Protein AF-A0A9E3K8Y7-F1 (afdb_monomer_lite)

Structure (mmCIF, N/CA/C/O backbone):
data_AF-A0A9E3K8Y7-F1
#
_entry.id   AF-A0A9E3K8Y7-F1
#
loop_
_atom_site.group_PDB
_atom_site.id
_atom_site.type_symbol
_atom_site.label_atom_id
_atom_site.label_alt_id
_atom_site.label_comp_id
_atom_site.label_asym_id
_atom_site.label_entity_id
_atom_site.label_seq_id
_atom_site.pdbx_PDB_ins_code
_atom_site.Cartn_x
_atom_site.Cartn_y
_atom_site.Cartn_z
_atom_site.occupancy
_atom_site.B_iso_or_equiv
_atom_site.auth_seq_id
_atom_site.auth_comp_id
_atom_site.auth_asym_id
_atom_site.auth_atom_id
_atom_site.pdbx_PDB_model_num
ATOM 1 N N . HIS A 1 1 ? 4.718 11.359 -2.181 1.00 85.00 1 HIS A N 1
ATOM 2 C CA . HIS A 1 1 ? 3.494 11.973 -1.623 1.00 85.00 1 HIS A CA 1
ATOM 3 C C . HIS A 1 1 ? 3.801 12.654 -0.288 1.00 85.00 1 HIS A C 1
ATOM 5 O O . HIS A 1 1 ? 3.723 12.023 0.760 1.00 85.00 1 HIS A O 1
ATOM 11 N N . THR A 1 2 ? 4.241 13.916 -0.299 1.00 86.50 2 THR A N 1
ATOM 12 C CA . THR A 1 2 ? 4.590 14.650 0.937 1.00 86.50 2 THR A CA 1
ATOM 13 C C . THR A 1 2 ? 3.375 14.948 1.814 1.00 86.50 2 THR A C 1
ATOM 15 O O . THR A 1 2 ? 3.530 15.040 3.027 1.00 86.50 2 THR A O 1
ATOM 18 N N . GLN A 1 3 ? 2.180 15.036 1.224 1.00 88.75 3 GLN A N 1
ATOM 19 C CA . GLN A 1 3 ? 0.921 15.271 1.932 1.00 88.75 3 GLN A CA 1
ATOM 20 C C . GLN A 1 3 ? 0.634 14.199 2.994 1.00 88.75 3 GLN A C 1
ATOM 22 O O . GLN A 1 3 ? 0.218 14.518 4.103 1.00 88.75 3 GLN A O 1
ATOM 27 N N . LEU A 1 4 ? 0.979 12.938 2.713 1.00 89.75 4 LEU A N 1
ATOM 28 C CA . LEU A 1 4 ? 0.703 11.818 3.615 1.00 89.75 4 LEU A CA 1
ATOM 29 C C . LEU A 1 4 ? 1.545 11.860 4.903 1.00 89.75 4 LEU A C 1
ATOM 31 O O . LEU A 1 4 ? 1.154 11.275 5.912 1.00 89.75 4 LEU A O 1
ATOM 35 N N . LEU A 1 5 ? 2.682 12.571 4.902 1.00 91.12 5 LEU A N 1
ATOM 36 C CA . LEU A 1 5 ? 3.611 12.654 6.042 1.00 91.12 5 LEU A CA 1
ATOM 37 C C . LEU A 1 5 ? 3.032 13.400 7.255 1.00 91.12 5 LEU A C 1
ATOM 39 O O . LEU A 1 5 ? 3.587 13.309 8.355 1.00 91.12 5 LEU A O 1
ATOM 43 N N . ALA A 1 6 ? 1.933 14.135 7.061 1.00 91.38 6 ALA A N 1
ATOM 44 C CA . ALA A 1 6 ? 1.176 14.740 8.151 1.00 91.38 6 ALA A CA 1
ATOM 45 C C . ALA A 1 6 ? 0.516 13.676 9.045 1.00 91.38 6 ALA A C 1
ATOM 47 O O . ALA A 1 6 ? 0.437 13.868 10.254 1.00 91.38 6 ALA A O 1
ATOM 48 N N . TYR A 1 7 ? 0.127 12.536 8.466 1.00 91.94 7 TYR A N 1
ATOM 49 C CA . TYR A 1 7 ? -0.748 11.553 9.111 1.00 91.94 7 TYR A CA 1
ATOM 50 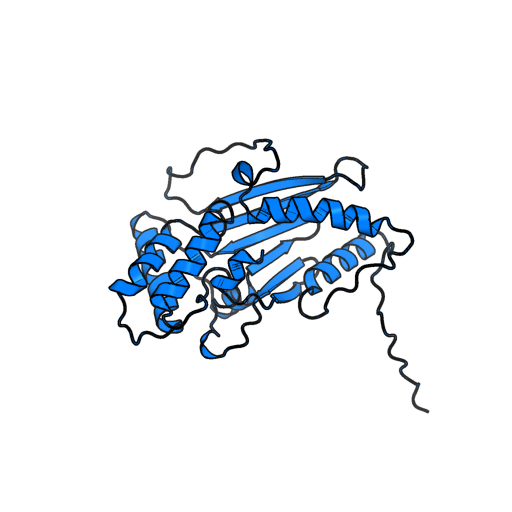C C . TYR A 1 7 ? -0.054 10.248 9.499 1.00 91.94 7 TYR A C 1
ATOM 52 O O . TYR A 1 7 ? -0.608 9.445 10.246 1.00 91.94 7 TYR A O 1
ATOM 60 N N . GLY A 1 8 ? 1.159 9.995 9.011 1.00 87.25 8 GLY A N 1
ATOM 61 C CA . GLY A 1 8 ? 1.860 8.749 9.299 1.00 87.25 8 GLY A CA 1
ATOM 62 C C . GLY A 1 8 ? 3.355 8.822 9.041 1.00 87.25 8 GLY A C 1
ATOM 63 O O . GLY A 1 8 ? 3.841 9.679 8.302 1.00 87.25 8 GLY A O 1
ATOM 64 N N . ASP A 1 9 ? 4.079 7.869 9.621 1.00 86.88 9 ASP A N 1
ATOM 65 C CA . ASP A 1 9 ? 5.481 7.628 9.301 1.00 86.88 9 ASP A CA 1
ATOM 66 C C . ASP A 1 9 ? 5.581 6.502 8.265 1.00 86.88 9 ASP A C 1
ATOM 68 O O . ASP A 1 9 ? 4.975 5.438 8.400 1.00 86.88 9 ASP A O 1
ATOM 72 N N . TYR A 1 10 ? 6.333 6.739 7.192 1.00 85.31 10 TYR A N 1
ATOM 73 C CA . TYR A 1 10 ? 6.388 5.857 6.018 1.00 85.31 10 TYR A CA 1
ATOM 74 C C . TYR A 1 10 ? 7.790 5.295 5.803 1.00 85.31 10 TYR A C 1
ATOM 76 O O . TYR A 1 10 ? 8.262 5.182 4.672 1.00 85.31 10 TYR A O 1
ATOM 84 N N . TYR A 1 11 ? 8.489 4.958 6.889 1.00 90.25 11 TYR A N 1
ATOM 85 C CA . TYR A 1 11 ? 9.777 4.293 6.755 1.00 90.25 11 TYR A CA 1
ATOM 86 C C . TYR A 1 11 ? 9.557 2.895 6.164 1.00 90.25 11 TYR A C 1
ATOM 88 O O . TYR A 1 11 ? 9.042 1.996 6.823 1.00 90.25 11 TYR A O 1
ATOM 96 N N . ALA A 1 12 ? 9.856 2.751 4.874 1.00 91.81 12 ALA A N 1
ATOM 97 C CA . ALA A 1 12 ? 9.541 1.554 4.112 1.00 91.81 12 ALA A CA 1
ATOM 98 C C . ALA A 1 12 ? 10.538 0.424 4.382 1.00 91.81 12 ALA A C 1
ATOM 100 O O . ALA A 1 12 ? 11.722 0.665 4.624 1.00 91.81 12 ALA A O 1
ATOM 101 N N . LEU A 1 13 ? 10.044 -0.801 4.249 1.00 94.00 13 LEU A N 1
ATOM 102 C CA . LEU A 1 13 ? 10.789 -2.051 4.176 1.00 94.00 13 LEU A CA 1
ATOM 103 C C . LEU A 1 13 ? 10.274 -2.823 2.963 1.00 94.00 13 LEU A C 1
ATOM 105 O O . LEU A 1 13 ? 9.081 -2.786 2.668 1.00 94.00 13 LEU A O 1
ATOM 109 N N . SER A 1 14 ? 11.131 -3.578 2.285 1.00 96.12 14 SER A N 1
ATOM 110 C CA . SER A 1 14 ? 10.646 -4.623 1.384 1.00 96.12 14 SER A CA 1
ATOM 111 C C . SER A 1 14 ? 11.417 -5.924 1.539 1.00 96.12 14 SER A C 1
ATOM 113 O O . SER A 1 14 ? 12.562 -5.941 1.985 1.00 96.12 14 SER A O 1
ATOM 115 N N . ARG A 1 15 ? 10.755 -7.035 1.204 1.00 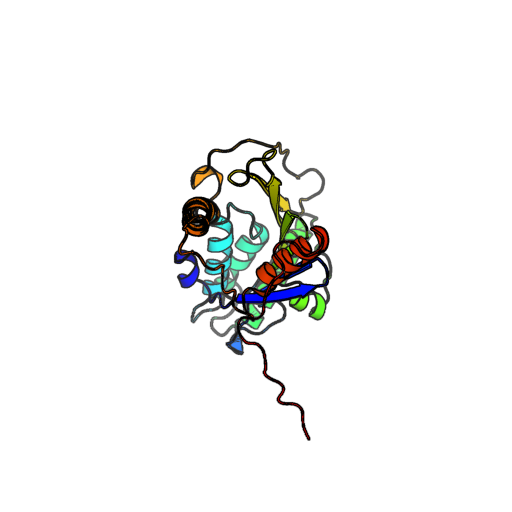96.06 15 ARG A N 1
ATOM 116 C CA . ARG A 1 15 ? 11.303 -8.394 1.280 1.00 96.06 15 ARG A CA 1
ATOM 117 C C . ARG A 1 15 ? 11.013 -9.180 0.009 1.00 96.06 15 ARG A C 1
ATOM 119 O O . ARG A 1 15 ? 10.024 -8.932 -0.682 1.00 96.06 15 ARG A O 1
ATOM 126 N N . GLN A 1 16 ? 11.888 -10.135 -0.285 1.00 95.50 16 GLN A N 1
ATOM 127 C CA . GLN A 1 16 ? 11.826 -10.988 -1.472 1.00 95.50 16 GLN A CA 1
ATOM 128 C C . GLN A 1 16 ? 11.256 -12.367 -1.124 1.00 95.50 16 GLN A C 1
ATOM 130 O O . GLN A 1 16 ? 11.639 -12.960 -0.120 1.00 95.50 16 GLN A O 1
ATOM 135 N N . TYR A 1 17 ? 10.395 -12.884 -1.995 1.00 95.19 17 TYR A N 1
ATOM 136 C CA . TYR A 1 17 ? 9.699 -14.164 -1.878 1.00 95.19 17 TYR A CA 1
ATOM 137 C C . TYR A 1 17 ? 9.756 -14.903 -3.218 1.00 95.19 17 TYR A C 1
ATOM 139 O O . TYR A 1 17 ? 8.798 -14.901 -3.993 1.00 95.19 17 TYR A O 1
ATOM 147 N N . GLY A 1 18 ? 10.909 -15.503 -3.525 1.00 95.50 18 GLY A N 1
ATOM 148 C CA . GLY A 1 18 ? 11.154 -16.113 -4.835 1.00 95.50 18 GLY A CA 1
ATOM 149 C C . GLY A 1 18 ? 10.935 -15.098 -5.963 1.00 95.50 18 GLY A C 1
ATOM 150 O O . GLY A 1 18 ? 11.584 -14.052 -6.002 1.00 95.50 18 GLY A O 1
ATOM 151 N N . LEU A 1 19 ? 9.976 -15.382 -6.848 1.00 96.56 19 LEU A N 1
ATOM 152 C CA . LEU A 1 19 ? 9.599 -14.470 -7.933 1.00 96.56 19 LEU A CA 1
ATOM 153 C C . LEU A 1 19 ? 8.885 -13.206 -7.434 1.00 96.56 19 LEU A C 1
ATOM 155 O O . LEU A 1 19 ? 8.908 -12.169 -8.091 1.00 96.56 19 LEU A O 1
ATOM 159 N N . HIS A 1 20 ? 8.258 -13.268 -6.267 1.00 97.25 20 HIS A N 1
ATOM 160 C CA . HIS A 1 20 ? 7.416 -12.207 -5.734 1.00 97.25 20 HIS A CA 1
ATOM 161 C C . HIS A 1 20 ? 8.143 -11.409 -4.658 1.00 97.25 20 HIS A C 1
ATOM 163 O O . HIS A 1 20 ? 9.252 -11.729 -4.235 1.00 97.25 20 HIS A O 1
ATOM 169 N N . SER A 1 21 ? 7.539 -10.312 -4.231 1.00 97.19 21 SER A N 1
ATOM 170 C CA . SER A 1 21 ? 8.092 -9.475 -3.168 1.00 97.19 21 SER A CA 1
ATOM 171 C C . SER A 1 21 ? 6.989 -8.676 -2.505 1.00 97.19 21 SER A C 1
ATOM 173 O O . SER A 1 21 ? 5.939 -8.457 -3.102 1.00 97.19 21 SER A O 1
ATOM 175 N N . VAL A 1 22 ? 7.240 -8.216 -1.289 1.00 96.81 22 VAL A N 1
ATOM 176 C CA . VAL A 1 22 ? 6.277 -7.452 -0.500 1.00 96.81 22 VAL A CA 1
ATOM 177 C C . VAL A 1 22 ? 6.934 -6.181 0.012 1.00 96.81 22 VAL A C 1
ATOM 179 O O . VAL A 1 22 ? 8.091 -6.198 0.437 1.00 96.81 22 VAL A O 1
ATOM 182 N N . SER A 1 23 ? 6.201 -5.076 -0.054 1.00 95.69 23 SER A N 1
ATOM 183 C CA . SER A 1 23 ? 6.510 -3.847 0.671 1.00 95.69 23 SER A CA 1
ATOM 184 C C . SER A 1 23 ? 5.741 -3.832 1.984 1.00 95.69 23 SER A C 1
ATOM 186 O O . SER A 1 23 ? 4.606 -4.295 2.049 1.00 95.69 23 SER A O 1
ATOM 188 N N . SER A 1 24 ? 6.354 -3.282 3.018 1.00 94.38 24 SER A N 1
ATOM 189 C CA . SER A 1 24 ? 5.816 -3.160 4.368 1.00 94.38 24 SER A CA 1
ATOM 190 C C . SER A 1 24 ? 6.334 -1.865 5.002 1.00 94.38 24 SER A C 1
ATOM 192 O O . SER A 1 24 ? 7.160 -1.154 4.417 1.00 94.38 24 SER A O 1
ATOM 194 N N . TYR A 1 25 ? 5.864 -1.559 6.204 1.00 92.25 25 TYR A N 1
ATOM 195 C CA . TYR A 1 25 ? 6.402 -0.484 7.025 1.00 92.25 25 TYR A CA 1
ATOM 196 C C . TYR A 1 25 ? 7.346 -1.040 8.087 1.00 92.25 25 TYR A C 1
ATOM 198 O O . TYR A 1 25 ? 7.026 -1.980 8.811 1.00 92.25 25 TYR A O 1
ATOM 206 N N . ASP A 1 26 ? 8.514 -0.421 8.200 1.00 90.06 26 ASP A N 1
ATOM 207 C CA . ASP A 1 26 ? 9.443 -0.636 9.301 1.00 90.06 26 ASP A CA 1
ATOM 208 C C . ASP A 1 26 ? 9.126 0.383 10.400 1.00 90.06 26 ASP A C 1
ATOM 210 O O . ASP A 1 26 ? 9.664 1.493 10.462 1.00 90.06 26 ASP A O 1
ATOM 214 N N . THR A 1 27 ? 8.139 0.017 11.220 1.00 87.62 27 THR A N 1
ATOM 215 C CA . THR A 1 27 ? 7.675 0.813 12.355 1.00 87.62 27 THR A CA 1
ATOM 216 C C . THR A 1 27 ? 8.720 0.795 13.461 1.00 87.62 27 THR A C 1
ATOM 218 O O . THR A 1 27 ? 8.899 -0.203 14.155 1.00 87.62 27 THR A O 1
ATOM 221 N N . ARG A 1 28 ? 9.406 1.924 13.637 1.00 85.44 28 ARG A N 1
ATOM 222 C CA . ARG A 1 28 ? 10.536 2.050 14.571 1.00 85.44 28 ARG A CA 1
ATOM 223 C C . ARG A 1 28 ? 10.135 2.374 16.003 1.00 85.44 28 ARG A C 1
ATOM 225 O O . ARG A 1 28 ? 10.884 2.066 16.923 1.00 85.44 28 ARG A O 1
ATOM 232 N N . ASP A 1 29 ? 8.986 3.013 16.187 1.00 85.12 29 ASP A N 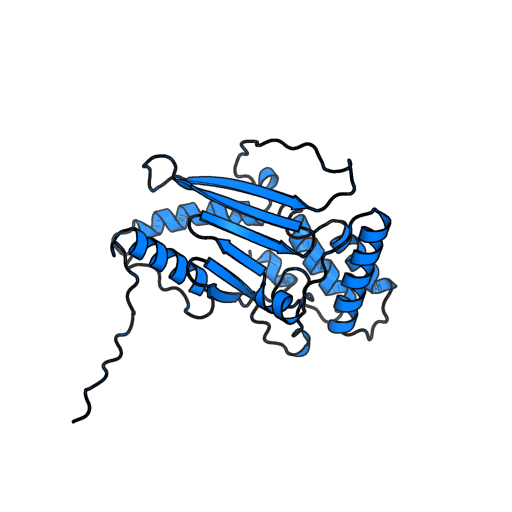1
ATOM 233 C CA . ASP A 1 29 ? 8.487 3.350 17.513 1.00 85.12 29 ASP A CA 1
ATOM 234 C C . ASP A 1 29 ? 7.733 2.158 18.111 1.00 85.12 29 ASP A C 1
ATOM 236 O O . ASP A 1 29 ? 6.721 1.713 17.564 1.00 85.12 29 ASP A O 1
ATOM 240 N N . ALA A 1 30 ? 8.219 1.661 19.249 1.00 84.94 30 ALA A N 1
ATOM 241 C CA . ALA A 1 30 ? 7.645 0.521 19.954 1.00 84.94 30 ALA A CA 1
ATOM 242 C C . ALA A 1 30 ? 6.163 0.728 20.306 1.00 84.94 30 ALA A C 1
ATOM 244 O O . ALA A 1 30 ? 5.399 -0.236 20.286 1.00 84.94 30 ALA A O 1
ATOM 245 N N . LYS A 1 31 ? 5.719 1.974 20.550 1.00 83.75 31 LYS A N 1
ATOM 246 C CA . LYS A 1 31 ? 4.304 2.254 20.858 1.00 83.75 31 LYS A CA 1
ATOM 247 C C . LYS A 1 31 ? 3.368 1.949 19.692 1.00 83.75 31 LYS A C 1
ATOM 249 O O . LYS A 1 31 ? 2.177 1.767 19.909 1.00 83.75 31 LYS A O 1
ATOM 254 N N . PHE A 1 32 ? 3.892 1.894 18.471 1.00 83.94 32 PHE A N 1
ATOM 255 C CA . PHE A 1 32 ? 3.126 1.614 17.263 1.00 83.94 32 PHE A CA 1
ATOM 256 C C . PHE A 1 32 ? 3.439 0.241 16.670 1.00 83.94 32 PHE A C 1
ATOM 258 O O . PHE A 1 32 ? 2.947 -0.053 15.587 1.00 83.94 32 PHE A O 1
ATOM 265 N N . GLN A 1 33 ? 4.232 -0.607 17.332 1.00 85.56 33 GLN A N 1
ATOM 266 C CA . GLN A 1 33 ? 4.529 -1.960 16.855 1.00 85.56 33 GLN A CA 1
ATOM 267 C C . GLN A 1 33 ? 3.423 -2.946 17.266 1.00 85.56 33 GLN A C 1
ATOM 269 O O . GLN A 1 33 ? 3.218 -3.215 18.447 1.00 85.56 33 GLN A O 1
ATOM 274 N N . MET A 1 34 ? 2.715 -3.488 16.275 1.00 87.50 34 MET A N 1
ATOM 275 C CA . MET A 1 34 ? 1.709 -4.550 16.383 1.00 87.50 34 MET A CA 1
ATOM 276 C C . MET A 1 34 ? 1.586 -5.291 15.035 1.00 87.50 34 MET A C 1
ATOM 278 O O . MET A 1 34 ? 2.252 -4.926 14.064 1.00 87.50 34 MET A O 1
ATOM 282 N N . SER A 1 35 ? 0.777 -6.353 14.952 1.00 83.06 35 SER A N 1
ATOM 283 C CA . SER A 1 35 ? 0.633 -7.162 13.723 1.00 83.06 35 SER A CA 1
ATOM 284 C C . SER A 1 35 ? 0.150 -6.355 12.514 1.00 83.06 35 SER A C 1
ATOM 286 O O . SER A 1 35 ? 0.536 -6.634 11.383 1.00 83.06 35 SER A O 1
ATOM 288 N N . GLU A 1 36 ? -0.662 -5.336 12.764 1.00 88.56 36 GLU A N 1
ATOM 289 C CA . GLU A 1 36 ? -1.274 -4.458 11.775 1.00 88.56 36 GLU A CA 1
ATOM 290 C C . GLU A 1 36 ? -0.312 -3.383 11.249 1.00 88.56 36 GLU A C 1
ATOM 292 O O . GLU A 1 36 ? -0.531 -2.835 10.170 1.00 88.56 36 GLU A O 1
ATOM 297 N N . SER A 1 37 ? 0.774 -3.080 11.972 1.00 86.81 37 SER A N 1
ATOM 298 C CA . SER A 1 37 ? 1.676 -1.959 11.654 1.00 86.81 37 SER A CA 1
ATOM 299 C C . SER A 1 37 ? 2.351 -2.079 10.292 1.00 86.81 37 SER A C 1
ATOM 301 O O . SER A 1 37 ? 2.786 -1.076 9.729 1.00 86.81 37 SER A O 1
ATOM 303 N N . ALA A 1 38 ? 2.431 -3.306 9.779 1.00 85.50 38 ALA A N 1
ATOM 304 C CA . ALA A 1 38 ? 3.018 -3.658 8.497 1.00 85.50 38 ALA A CA 1
ATOM 305 C C . ALA A 1 38 ? 2.114 -3.335 7.289 1.00 85.50 38 ALA A C 1
ATOM 307 O O . ALA A 1 38 ? 2.617 -3.297 6.165 1.00 85.50 38 ALA A O 1
ATOM 308 N N . GLY A 1 39 ? 0.810 -3.127 7.510 1.00 88.31 39 GLY A N 1
ATOM 309 C CA . GLY A 1 39 ? -0.213 -3.038 6.466 1.00 88.31 39 GLY A CA 1
ATOM 310 C C . GLY A 1 39 ? -1.017 -1.735 6.480 1.00 88.31 39 GLY A C 1
ATOM 311 O O . GLY A 1 39 ? -0.520 -0.670 6.851 1.00 88.31 39 GLY A O 1
ATOM 312 N N . THR A 1 40 ? -2.267 -1.826 6.025 1.00 86.38 40 THR A N 1
ATOM 313 C CA . THR A 1 40 ? -3.175 -0.688 5.793 1.00 86.38 40 THR A CA 1
ATOM 314 C C . THR A 1 40 ? -3.918 -0.229 7.052 1.00 86.38 40 THR A C 1
ATOM 316 O O . THR A 1 40 ? -4.180 0.962 7.206 1.00 86.38 40 THR A O 1
ATOM 319 N N . THR A 1 41 ? -4.200 -1.128 7.998 1.00 89.38 41 THR A N 1
ATOM 320 C CA . THR A 1 41 ? -4.970 -0.843 9.225 1.00 89.38 41 THR A CA 1
ATOM 321 C C . THR A 1 41 ? -4.085 -0.486 10.423 1.00 89.38 41 THR A C 1
ATOM 323 O O . THR A 1 41 ? -4.185 -1.085 11.494 1.00 89.38 41 THR A O 1
ATOM 326 N N . ARG A 1 42 ? -3.177 0.476 10.249 1.00 89.81 42 ARG A N 1
ATOM 327 C CA . ARG A 1 42 ? -2.194 0.880 11.270 1.00 89.81 42 ARG A CA 1
ATOM 328 C C . ARG A 1 42 ? -2.564 2.190 11.968 1.00 89.81 42 ARG A C 1
ATOM 330 O O . ARG A 1 42 ? -3.358 2.974 11.457 1.00 89.81 42 ARG A O 1
ATOM 337 N N . ALA A 1 43 ? -1.929 2.449 13.110 1.00 90.62 43 ALA A N 1
ATOM 338 C CA . ALA A 1 43 ? -2.113 3.694 13.852 1.00 90.62 43 ALA A CA 1
ATOM 339 C C . ALA A 1 43 ? -1.508 4.900 13.113 1.00 90.62 43 ALA A C 1
ATOM 341 O O . ALA A 1 43 ? -0.433 4.802 12.510 1.00 90.62 43 ALA A O 1
ATOM 342 N N . GLY A 1 44 ? -2.197 6.039 13.194 1.00 90.12 44 GLY A N 1
ATOM 343 C CA . GLY A 1 44 ? -1.731 7.309 12.644 1.00 90.12 44 GLY A CA 1
ATOM 344 C C . GLY A 1 44 ? -0.759 8.054 13.554 1.00 90.12 44 GLY A C 1
ATOM 345 O O . GLY A 1 44 ? -0.667 7.813 14.760 1.00 90.12 44 GLY A O 1
ATOM 346 N N . LYS A 1 45 ? -0.050 9.015 12.968 1.00 89.50 45 LYS A N 1
ATOM 347 C CA . LYS A 1 45 ? 0.867 9.919 13.662 1.00 89.5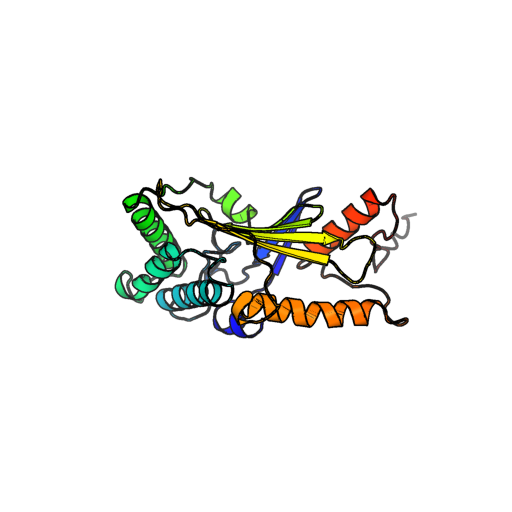0 45 LYS A CA 1
ATOM 348 C C . LYS A 1 45 ? 0.088 10.987 14.427 1.00 89.50 45 LYS A C 1
ATOM 350 O O . LYS A 1 45 ? -0.709 11.708 13.844 1.00 89.50 45 LYS A O 1
ATOM 355 N N . GLY A 1 46 ? 0.356 11.113 15.721 1.00 89.06 46 GLY A N 1
ATOM 356 C CA . GLY A 1 46 ? -0.268 12.109 16.590 1.00 89.06 46 GLY A CA 1
ATOM 357 C C . GLY A 1 46 ? -0.208 11.696 18.057 1.00 89.06 46 GLY A C 1
ATOM 358 O O . GLY A 1 46 ? 0.209 10.576 18.372 1.00 89.06 46 GLY A O 1
ATOM 359 N N . ASP A 1 47 ? -0.611 12.612 18.936 1.00 89.81 47 ASP A N 1
ATOM 360 C CA . ASP A 1 47 ? -0.653 12.373 20.384 1.00 89.81 47 ASP A CA 1
ATOM 361 C C . ASP A 1 47 ? -1.924 11.624 20.810 1.00 89.81 47 ASP A C 1
ATOM 363 O O . ASP A 1 47 ? -1.864 10.798 21.717 1.00 89.81 47 ASP A O 1
ATOM 367 N N . ASP A 1 48 ? -3.053 11.866 20.131 1.00 95.44 48 ASP A N 1
ATOM 368 C CA . ASP A 1 48 ? -4.316 11.155 20.356 1.00 95.44 48 ASP A CA 1
ATOM 369 C C . ASP A 1 48 ? -4.522 10.069 19.281 1.00 95.44 48 ASP A C 1
ATOM 371 O O . ASP A 1 48 ? -4.906 10.395 18.149 1.00 95.44 48 ASP A O 1
ATOM 375 N N . PRO A 1 49 ? -4.294 8.779 19.601 1.00 95.38 49 PRO A N 1
ATOM 376 C CA . PRO A 1 49 ? -4.418 7.690 18.635 1.00 95.38 49 PRO A CA 1
ATOM 377 C C . PRO A 1 49 ? -5.845 7.485 18.116 1.00 95.38 49 PRO A C 1
ATOM 379 O O . PRO A 1 49 ? -6.014 6.898 17.046 1.00 95.38 49 PRO A O 1
ATOM 382 N N . ARG A 1 50 ? -6.871 7.972 18.826 1.00 97.88 50 ARG A N 1
ATOM 383 C CA . ARG A 1 50 ? -8.272 7.876 18.390 1.00 97.88 50 ARG A CA 1
ATOM 384 C C . ARG A 1 50 ? -8.528 8.783 17.192 1.00 97.88 50 ARG A C 1
ATOM 386 O O . ARG A 1 50 ? -9.234 8.404 16.265 1.00 97.88 50 ARG A O 1
ATOM 393 N N . VAL A 1 51 ? -7.923 9.972 17.210 1.00 97.56 51 VAL A N 1
ATOM 394 C CA . VAL A 1 51 ? -8.030 10.966 16.137 1.00 97.56 51 VAL A CA 1
ATOM 395 C C . VAL A 1 51 ? -7.061 10.636 15.008 1.00 97.56 51 VAL A C 1
ATOM 397 O O . VAL A 1 51 ? -7.481 10.539 13.857 1.00 97.56 51 VAL A O 1
ATOM 400 N N . SER A 1 52 ? -5.786 10.393 15.325 1.00 96.31 52 SER A N 1
ATOM 401 C CA . SER A 1 52 ? -4.763 10.198 14.293 1.00 96.31 52 SER A CA 1
ATOM 402 C C . SER A 1 52 ? -5.020 8.960 13.430 1.00 96.31 52 SER A C 1
ATOM 404 O O . SER A 1 52 ? -4.752 8.983 12.230 1.00 96.31 52 SER A O 1
ATOM 406 N N . THR A 1 53 ? -5.571 7.884 14.004 1.00 96.50 53 THR A N 1
ATOM 407 C CA . THR A 1 53 ? -5.938 6.671 13.253 1.00 96.50 53 THR A CA 1
ATOM 408 C C . THR A 1 53 ? -7.044 6.954 12.238 1.00 96.50 53 THR A C 1
ATOM 410 O O . THR A 1 53 ? -6.920 6.547 11.083 1.00 96.50 53 THR A O 1
ATOM 413 N N . TYR A 1 54 ? -8.088 7.693 12.633 1.00 97.69 54 TYR A N 1
ATOM 414 C CA . TYR A 1 54 ? -9.153 8.113 11.720 1.00 97.69 54 TYR A CA 1
ATOM 415 C C . TYR A 1 54 ? -8.623 9.012 10.601 1.00 97.69 54 TYR A C 1
ATOM 417 O O . TYR A 1 54 ? -8.908 8.774 9.429 1.00 97.69 54 TYR A O 1
ATOM 425 N N . GLU A 1 55 ? -7.818 10.016 10.944 1.00 97.25 55 GLU A N 1
ATOM 426 C CA . GLU A 1 55 ? -7.261 10.935 9.953 1.00 97.25 55 GLU A CA 1
ATOM 427 C C . GLU A 1 55 ? -6.371 10.212 8.937 1.00 97.25 55 GLU A C 1
ATOM 429 O O . GLU A 1 55 ? -6.500 10.461 7.740 1.00 97.25 55 GLU A O 1
ATOM 434 N N . LEU A 1 56 ? -5.529 9.273 9.390 1.00 96.06 56 LEU A N 1
ATOM 435 C CA . LEU A 1 56 ? -4.685 8.472 8.505 1.00 96.06 56 LEU A CA 1
ATOM 436 C C . LEU A 1 56 ? -5.509 7.618 7.538 1.00 96.06 56 LEU A C 1
ATOM 438 O O . LEU A 1 56 ? -5.219 7.611 6.339 1.00 96.06 56 LEU A O 1
ATOM 442 N N . ILE A 1 57 ? -6.496 6.863 8.034 1.00 96.50 57 ILE A N 1
ATOM 443 C CA . ILE A 1 57 ? -7.262 5.978 7.152 1.00 96.50 57 ILE A CA 1
ATOM 444 C C . ILE A 1 57 ? -8.134 6.773 6.182 1.00 96.50 57 ILE A C 1
ATOM 446 O O . ILE A 1 57 ? -8.189 6.425 5.005 1.00 96.50 57 ILE A O 1
ATOM 450 N N . ARG A 1 58 ? -8.741 7.873 6.642 1.00 96.25 58 ARG A N 1
ATOM 451 C CA . ARG A 1 58 ? -9.537 8.768 5.800 1.00 96.25 58 ARG A CA 1
ATOM 452 C C . ARG A 1 58 ? -8.689 9.386 4.692 1.00 96.25 58 ARG A C 1
ATOM 454 O O . ARG A 1 58 ? -9.094 9.337 3.537 1.00 96.25 58 ARG A O 1
ATOM 461 N N . GLU A 1 59 ? -7.504 9.904 5.018 1.00 94.88 59 GLU A N 1
ATOM 462 C CA . GLU A 1 59 ? -6.598 10.483 4.021 1.00 94.88 59 GLU A CA 1
ATOM 463 C C . GLU A 1 59 ? -6.184 9.441 2.973 1.00 94.88 59 GLU A C 1
ATOM 465 O O . GLU A 1 59 ? -6.246 9.710 1.774 1.00 94.88 59 GLU A O 1
ATOM 470 N N . ASN A 1 60 ? -5.792 8.234 3.394 1.00 92.75 60 ASN A N 1
ATOM 471 C CA . ASN A 1 60 ? -5.442 7.163 2.455 1.00 92.75 60 ASN A CA 1
ATOM 472 C C . ASN A 1 60 ? -6.637 6.759 1.583 1.00 92.75 60 ASN A C 1
ATOM 474 O O . ASN A 1 60 ? -6.468 6.529 0.389 1.00 92.75 60 ASN A O 1
ATOM 478 N N . TYR A 1 61 ? -7.837 6.684 2.157 1.00 94.06 61 TYR A N 1
ATOM 479 C CA . TYR A 1 61 ? -9.051 6.361 1.418 1.00 94.06 61 TYR A CA 1
ATOM 480 C C . TYR A 1 61 ? -9.363 7.436 0.369 1.00 94.06 61 TYR A C 1
ATOM 482 O O . TYR A 1 61 ? -9.426 7.127 -0.815 1.00 94.06 61 TYR A O 1
ATOM 490 N N . GLU A 1 62 ? -9.459 8.706 0.760 1.00 92.62 62 GLU A N 1
ATOM 491 C CA . GLU A 1 62 ? -9.825 9.807 -0.142 1.00 92.62 62 GLU A CA 1
ATOM 492 C C . GLU A 1 62 ? -8.754 10.082 -1.214 1.00 92.62 62 GLU A C 1
ATOM 494 O O . GLU A 1 62 ? -9.072 10.326 -2.377 1.00 92.62 62 GLU A O 1
ATOM 499 N N . THR A 1 63 ? -7.465 10.031 -0.860 1.00 90.12 63 THR A N 1
ATOM 500 C CA . THR A 1 63 ? -6.386 10.401 -1.797 1.00 90.12 63 THR A CA 1
ATOM 501 C C . THR A 1 63 ? -5.965 9.280 -2.742 1.00 90.12 63 THR A C 1
ATOM 503 O O . THR A 1 63 ? -5.424 9.566 -3.818 1.00 90.12 63 THR A O 1
ATOM 506 N N . VAL A 1 64 ? -6.236 8.025 -2.374 1.00 90.50 64 VAL A N 1
ATOM 507 C CA . VAL A 1 64 ? -5.986 6.829 -3.192 1.00 90.50 64 VAL A CA 1
ATOM 508 C C . VAL A 1 64 ? -7.306 6.325 -3.786 1.00 90.50 64 VAL A C 1
ATOM 510 O O . VAL A 1 64 ? -7.628 5.137 -3.748 1.00 90.50 64 VAL A O 1
ATOM 513 N N . ASN A 1 65 ? -8.088 7.264 -4.321 1.00 90.19 65 ASN A N 1
ATOM 514 C CA . ASN A 1 65 ? -9.294 7.019 -5.111 1.00 90.19 65 ASN A CA 1
ATOM 515 C C . ASN A 1 65 ? -10.269 6.010 -4.476 1.00 90.19 65 ASN A C 1
ATOM 517 O O . ASN A 1 65 ? -10.737 5.089 -5.141 1.00 90.19 65 ASN A O 1
ATOM 521 N N . PHE A 1 66 ? -10.499 6.137 -3.168 1.00 92.75 66 PHE A N 1
ATOM 522 C CA . PHE A 1 66 ? -11.441 5.325 -2.393 1.00 92.75 66 PHE A CA 1
ATOM 523 C C . PHE A 1 66 ? -11.166 3.814 -2.453 1.00 92.75 66 PHE A C 1
ATOM 525 O O . PHE A 1 66 ? -12.084 3.007 -2.389 1.00 92.75 66 PHE A O 1
ATOM 532 N N . SER A 1 67 ? -9.895 3.421 -2.599 1.00 91.94 67 SER A N 1
ATOM 533 C CA . SER A 1 67 ? -9.530 2.020 -2.872 1.00 91.94 67 SER A CA 1
ATOM 534 C C . SER A 1 67 ? -8.431 1.443 -1.975 1.00 91.94 67 SER A C 1
ATOM 536 O O . SER A 1 67 ? -8.228 0.230 -1.941 1.00 91.94 67 SER A O 1
ATOM 538 N N . ALA A 1 68 ? -7.734 2.280 -1.199 1.00 91.06 68 ALA A N 1
ATOM 539 C CA . ALA A 1 68 ? -6.752 1.831 -0.202 1.00 91.06 68 ALA A CA 1
ATOM 540 C C . ALA A 1 68 ? -7.371 1.481 1.170 1.00 91.06 68 ALA A C 1
ATOM 542 O O . ALA A 1 68 ? -6.640 1.219 2.128 1.00 91.06 68 ALA A O 1
ATOM 543 N N . SER A 1 69 ? -8.701 1.505 1.274 1.00 94.94 69 SER A N 1
ATOM 544 C CA . SER A 1 69 ? -9.499 1.098 2.433 1.00 94.94 69 SER A CA 1
ATOM 545 C C . SER A 1 69 ? -10.938 0.810 1.984 1.00 94.94 69 SER A C 1
ATOM 547 O O . SER A 1 69 ? -11.199 0.771 0.785 1.00 94.94 69 SER A O 1
ATOM 549 N N . THR A 1 70 ? -11.857 0.651 2.936 1.00 96.50 70 THR A N 1
ATOM 550 C CA . THR A 1 70 ? -13.302 0.551 2.704 1.00 96.50 70 THR A CA 1
ATOM 551 C C . THR A 1 70 ? -14.045 1.615 3.500 1.00 96.50 70 THR A C 1
ATOM 553 O O . THR A 1 70 ? -13.554 2.104 4.525 1.00 96.50 70 THR A O 1
ATOM 556 N N . GLU A 1 71 ? -15.265 1.939 3.075 1.00 96.25 71 GLU A N 1
ATOM 557 C CA . GLU A 1 71 ? -16.120 2.872 3.809 1.00 96.25 71 GLU A CA 1
ATOM 558 C C . GLU A 1 71 ? -16.397 2.376 5.242 1.00 96.25 71 GLU A C 1
ATOM 560 O O . GLU A 1 71 ? -16.338 3.162 6.188 1.00 96.25 71 GLU A O 1
ATOM 565 N N . THR A 1 72 ? -16.588 1.063 5.440 1.00 97.44 72 THR A N 1
ATOM 566 C CA . THR A 1 72 ? -16.757 0.474 6.781 1.00 97.44 72 THR A CA 1
ATOM 567 C C . THR A 1 72 ? -15.568 0.772 7.691 1.00 97.44 72 THR A C 1
ATOM 569 O O . THR A 1 72 ? -15.748 1.163 8.844 1.00 97.44 72 THR A O 1
ATOM 572 N N . LEU A 1 73 ? -14.342 0.598 7.191 1.00 97.94 73 LEU A N 1
ATOM 573 C CA . LEU A 1 73 ? -13.131 0.874 7.959 1.00 97.94 73 LEU A CA 1
ATOM 574 C C . LEU A 1 73 ? -13.046 2.358 8.335 1.00 97.94 73 LEU A C 1
ATOM 576 O O . LEU A 1 73 ? -12.787 2.675 9.495 1.00 97.94 73 LEU A O 1
ATOM 580 N N . VAL A 1 74 ? -13.314 3.271 7.402 1.00 98.12 74 VAL A N 1
ATOM 581 C CA . VAL A 1 74 ? -13.296 4.716 7.680 1.00 98.12 74 VAL A CA 1
ATOM 582 C C . VAL A 1 74 ? -14.363 5.099 8.713 1.00 98.12 74 VAL A C 1
ATOM 584 O O . VAL A 1 74 ? -14.051 5.777 9.695 1.00 98.12 74 VAL A O 1
ATOM 587 N N . ASN A 1 75 ? -15.591 4.600 8.553 1.00 98.31 75 ASN A N 1
ATOM 588 C CA . ASN A 1 75 ? -16.711 4.873 9.456 1.00 98.31 75 ASN A CA 1
ATOM 589 C C . ASN A 1 75 ? -16.509 4.275 10.853 1.00 98.31 75 ASN A C 1
ATOM 591 O O . ASN A 1 75 ? -16.950 4.853 11.844 1.00 98.31 75 ASN A O 1
ATOM 595 N N . ALA A 1 76 ? -15.854 3.119 10.971 1.00 98.38 76 ALA A N 1
ATOM 596 C CA . ALA A 1 76 ? -15.510 2.547 12.269 1.00 98.38 76 ALA A CA 1
ATOM 597 C C . ALA A 1 76 ? -14.412 3.360 12.972 1.00 98.38 76 ALA A C 1
ATOM 599 O O . ALA A 1 76 ? -14.482 3.575 14.182 1.00 98.38 76 ALA A O 1
ATOM 600 N N . ALA A 1 77 ? -13.421 3.861 12.226 1.00 98.25 77 ALA A N 1
ATOM 601 C CA . ALA A 1 77 ? -12.363 4.692 12.794 1.00 98.25 77 ALA A CA 1
ATOM 602 C C . ALA A 1 77 ? -12.893 6.049 13.278 1.00 98.25 77 ALA A C 1
ATOM 604 O O . ALA A 1 77 ? -12.459 6.535 14.323 1.00 98.25 77 ALA A O 1
ATOM 605 N N . SER A 1 78 ? -13.857 6.649 12.568 1.00 98.44 78 SER A N 1
ATOM 606 C CA . SER A 1 78 ? -14.399 7.970 12.917 1.00 98.44 78 SER A CA 1
ATOM 607 C C . SER A 1 78 ? -15.044 8.017 14.305 1.00 98.44 78 SER A C 1
ATOM 609 O O . SER A 1 78 ? -15.119 9.086 14.906 1.00 98.44 78 SER A O 1
ATOM 611 N N . ARG A 1 79 ? -15.484 6.866 14.831 1.00 98.44 79 ARG A N 1
ATOM 612 C CA . ARG A 1 79 ? -16.139 6.742 16.141 1.00 98.44 79 ARG A CA 1
ATOM 613 C C . ARG A 1 79 ? -15.168 6.516 17.299 1.00 98.44 79 ARG A C 1
ATOM 615 O O . ARG A 1 79 ? -15.578 6.598 18.453 1.00 98.44 79 ARG A O 1
ATOM 622 N N . LEU A 1 80 ? -13.878 6.279 17.032 1.00 98.56 80 LEU A N 1
ATOM 623 C CA . LEU A 1 80 ? -12.886 5.966 18.073 1.00 98.56 80 LEU A CA 1
ATOM 624 C C . LEU A 1 80 ? -12.816 7.029 19.171 1.00 98.56 80 LEU A C 1
ATOM 626 O O . LEU A 1 80 ? -12.654 6.694 20.342 1.00 98.56 80 LEU A O 1
ATOM 630 N N . LYS A 1 81 ? -12.938 8.308 18.801 1.00 97.75 81 LYS A N 1
ATOM 631 C CA . LYS A 1 81 ? -12.883 9.425 19.752 1.00 97.75 81 LYS A CA 1
ATOM 632 C C . LYS A 1 81 ? -14.038 9.393 20.759 1.00 97.75 81 LYS A C 1
ATOM 634 O O . LYS A 1 81 ? -13.837 9.781 21.908 1.00 97.75 81 LYS A O 1
ATOM 639 N N . ASP A 1 82 ? -15.202 8.924 20.321 1.00 98.00 82 ASP A N 1
ATOM 640 C CA . ASP A 1 82 ? -16.433 8.897 21.111 1.00 98.00 82 ASP A CA 1
ATOM 641 C C . ASP A 1 82 ? -16.591 7.575 21.881 1.00 98.00 82 ASP A C 1
ATOM 643 O O . ASP A 1 82 ? -17.142 7.554 22.980 1.00 98.00 82 ASP A O 1
ATOM 647 N N . GLU A 1 83 ? -16.092 6.468 21.322 1.00 98.31 83 GLU A N 1
ATOM 648 C CA . GLU A 1 83 ? -16.248 5.118 21.880 1.00 98.31 83 GLU A CA 1
ATOM 649 C C . GLU A 1 83 ? -15.126 4.720 22.861 1.00 98.31 83 GLU A C 1
ATOM 651 O O . GLU A 1 83 ? -15.318 3.803 23.663 1.00 98.31 83 GLU A O 1
ATOM 656 N N . LEU A 1 84 ? -13.968 5.396 22.832 1.00 98.50 84 LEU A N 1
ATOM 657 C CA . LEU A 1 84 ? -12.817 5.098 23.694 1.00 98.50 84 LEU A CA 1
ATOM 658 C C . LEU A 1 84 ? -12.415 6.282 24.592 1.00 98.50 84 LEU A C 1
ATOM 660 O O . LEU A 1 84 ? -12.472 7.442 24.168 1.00 98.50 84 LEU A O 1
ATOM 664 N N . PRO A 1 85 ? -11.931 6.009 25.822 1.00 97.94 85 PRO A N 1
ATOM 665 C CA . PRO A 1 85 ? -11.457 7.053 26.728 1.00 97.94 85 PRO A CA 1
ATOM 666 C C . PRO A 1 85 ? -10.219 7.771 26.174 1.00 97.94 85 PRO A C 1
ATOM 668 O O . PRO A 1 85 ? -9.454 7.203 25.399 1.00 97.94 85 PRO A O 1
ATOM 671 N N . GLU A 1 86 ? -9.959 8.997 26.638 1.00 96.81 86 GLU A N 1
ATOM 672 C CA . GLU A 1 86 ? -8.785 9.790 26.214 1.00 96.81 86 GLU A CA 1
ATOM 673 C C . GLU A 1 86 ? -7.441 9.140 26.551 1.00 96.81 86 GLU A C 1
ATOM 675 O O . GLU A 1 86 ? -6.420 9.465 25.955 1.00 96.81 86 GLU A O 1
ATOM 680 N N . THR A 1 87 ? -7.442 8.196 27.490 1.00 96.38 87 THR A N 1
ATOM 681 C CA . THR A 1 87 ? -6.261 7.433 27.897 1.00 96.38 87 THR A CA 1
ATOM 682 C C . THR A 1 87 ? -6.009 6.196 27.034 1.00 96.38 87 THR A C 1
ATOM 684 O O . THR A 1 87 ? -5.093 5.438 27.348 1.00 96.38 87 THR A O 1
ATOM 687 N N . ALA A 1 88 ? -6.829 5.940 26.009 1.00 97.25 88 ALA A N 1
ATOM 688 C CA . ALA A 1 88 ? -6.688 4.764 25.160 1.00 97.25 88 ALA A CA 1
ATOM 689 C C . ALA A 1 88 ? -5.353 4.773 24.404 1.00 97.25 88 ALA A C 1
ATOM 691 O O . ALA A 1 88 ? -4.945 5.763 23.797 1.00 97.25 88 ALA A O 1
ATOM 692 N N . THR A 1 89 ? -4.679 3.631 24.420 1.00 96.00 89 THR A N 1
ATOM 693 C CA . THR A 1 89 ? -3.441 3.393 23.675 1.00 96.00 89 THR A CA 1
ATOM 694 C C . THR A 1 89 ? -3.713 3.179 22.184 1.00 96.00 89 THR A C 1
ATOM 696 O O . THR A 1 89 ? -4.836 2.887 21.767 1.00 96.00 89 THR A O 1
ATOM 699 N N . ALA A 1 90 ? -2.667 3.268 21.355 1.00 94.12 90 ALA A N 1
ATOM 700 C CA . ALA A 1 90 ? -2.771 2.957 19.928 1.00 94.12 90 ALA A CA 1
ATOM 701 C C . ALA A 1 90 ? -3.244 1.513 19.690 1.00 94.12 90 ALA A C 1
ATOM 703 O O . ALA A 1 90 ? -4.088 1.274 18.834 1.00 94.12 90 ALA A O 1
ATOM 704 N N . GLN A 1 91 ? -2.753 0.562 20.485 1.00 94.06 91 GLN A N 1
ATOM 705 C CA . GLN A 1 91 ? -3.140 -0.845 20.415 1.00 94.06 91 GLN A CA 1
ATOM 706 C C . GLN A 1 91 ? -4.628 -1.042 20.721 1.00 94.06 91 GLN A C 1
ATOM 708 O O . GLN A 1 91 ? -5.306 -1.765 19.995 1.00 94.06 91 GLN A O 1
ATOM 713 N N . GLU A 1 92 ? -5.148 -0.387 21.763 1.00 96.88 92 GLU A N 1
ATOM 714 C CA . GLU A 1 92 ? -6.574 -0.443 22.106 1.00 96.88 92 GLU A CA 1
ATOM 715 C C . GLU A 1 92 ? -7.438 0.194 21.013 1.00 96.88 92 GLU A C 1
ATOM 717 O O . GLU A 1 92 ? -8.469 -0.373 20.651 1.00 96.88 92 GLU A O 1
ATOM 722 N N . CYS A 1 93 ? -6.987 1.311 20.428 1.00 97.44 93 CYS A N 1
ATOM 723 C CA . CYS A 1 93 ? -7.668 1.950 19.302 1.00 97.44 93 CYS A CA 1
ATOM 724 C C . CYS A 1 93 ? -7.749 1.023 18.084 1.00 97.44 93 CYS A C 1
ATOM 726 O O . CYS A 1 93 ? -8.835 0.836 17.545 1.00 97.44 93 CYS A O 1
ATOM 728 N N . ILE A 1 94 ? -6.637 0.401 17.675 1.00 96.31 94 ILE A N 1
ATOM 729 C CA . ILE A 1 94 ? -6.620 -0.532 16.537 1.00 96.31 94 ILE A CA 1
ATOM 730 C C . ILE A 1 94 ? -7.476 -1.771 16.819 1.00 96.31 94 ILE A C 1
ATOM 732 O O . ILE A 1 94 ? -8.272 -2.172 15.972 1.00 96.31 94 ILE A O 1
ATOM 736 N N . ALA A 1 95 ? -7.367 -2.362 18.012 1.00 96.06 95 ALA A N 1
ATOM 737 C CA . ALA A 1 95 ? -8.151 -3.541 18.372 1.00 96.06 95 ALA A CA 1
ATOM 738 C C . ALA A 1 95 ? -9.661 -3.254 18.357 1.00 96.06 95 ALA A C 1
ATOM 740 O O . ALA A 1 95 ? -10.439 -4.045 17.816 1.00 96.06 95 ALA A O 1
ATOM 741 N N . HIS A 1 96 ? -10.076 -2.116 18.923 1.00 98.25 96 HIS A N 1
ATOM 742 C CA . HIS A 1 96 ? -11.471 -1.684 18.918 1.00 98.25 96 HIS A CA 1
ATOM 743 C C . HIS A 1 96 ? -11.953 -1.352 17.508 1.00 98.25 96 HIS A C 1
ATOM 745 O O . HIS A 1 96 ? -13.003 -1.835 17.099 1.00 98.25 96 HIS A O 1
ATOM 751 N N . TRP A 1 97 ? -11.157 -0.611 16.738 1.00 98.12 97 TRP A N 1
ATOM 752 C CA . TRP A 1 97 ? -11.465 -0.251 15.357 1.00 98.12 97 TRP A CA 1
ATOM 753 C C . TRP A 1 97 ? -11.748 -1.478 14.485 1.00 98.12 97 TRP A C 1
ATOM 755 O O . TRP A 1 97 ? -12.812 -1.564 13.872 1.00 98.12 97 TRP A O 1
ATOM 765 N N . ILE A 1 98 ? -10.838 -2.459 14.479 1.00 96.81 98 ILE A N 1
ATOM 766 C CA . ILE A 1 98 ? -11.003 -3.695 13.704 1.00 96.81 98 ILE A CA 1
ATOM 767 C C . ILE A 1 98 ? -12.217 -4.488 14.186 1.00 96.81 98 ILE A C 1
ATOM 769 O O . ILE A 1 98 ? -12.970 -5.018 13.370 1.00 96.81 98 ILE A O 1
ATOM 773 N N . LYS A 1 99 ? -12.439 -4.568 15.503 1.00 97.69 99 LYS A N 1
ATOM 774 C CA . LYS A 1 99 ? -13.607 -5.254 16.066 1.00 97.69 99 LYS A CA 1
ATOM 775 C C . LYS A 1 99 ? -14.916 -4.600 15.616 1.00 97.69 99 LYS A C 1
ATOM 777 O O . LYS A 1 99 ? -15.828 -5.320 15.214 1.00 97.69 99 LYS A O 1
ATOM 782 N N . SER A 1 100 ? -15.003 -3.273 15.677 1.00 98.31 100 SER A N 1
ATOM 783 C CA . SER A 1 100 ? -16.183 -2.513 15.257 1.00 98.31 100 SER A CA 1
ATOM 784 C C . SER A 1 100 ? -16.424 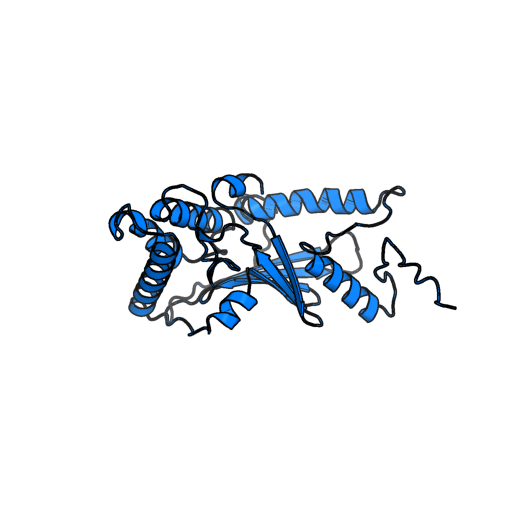-2.648 13.755 1.00 98.31 100 SER A C 1
ATOM 786 O O . SER A 1 100 ? -17.530 -2.995 13.358 1.00 98.31 100 SER A O 1
ATOM 788 N N . ALA A 1 101 ? -15.386 -2.508 12.924 1.00 98.12 101 ALA A N 1
ATOM 789 C CA . ALA A 1 101 ? -15.502 -2.685 11.475 1.00 98.12 101 ALA A CA 1
ATOM 790 C C . ALA A 1 101 ? -15.959 -4.105 11.092 1.00 98.12 101 ALA A C 1
ATOM 792 O O . ALA A 1 101 ? -16.848 -4.267 10.260 1.00 98.12 101 ALA A O 1
ATOM 793 N N . LYS A 1 102 ? -15.409 -5.142 11.743 1.00 98.00 102 LYS A N 1
ATOM 794 C CA . LYS A 1 102 ? -15.859 -6.533 11.566 1.00 98.00 102 LYS A CA 1
ATOM 795 C C . LYS A 1 102 ? -17.333 -6.717 11.936 1.00 98.00 102 LYS A C 1
ATOM 797 O O . LYS A 1 102 ? -18.029 -7.475 11.267 1.00 98.00 102 LYS A O 1
ATOM 802 N N . ALA A 1 103 ? -17.798 -6.075 13.008 1.00 98.31 103 ALA A N 1
ATOM 803 C CA . ALA A 1 103 ? -19.190 -6.164 13.443 1.00 98.31 103 ALA A CA 1
ATOM 804 C C . ALA A 1 103 ? -20.141 -5.455 12.467 1.00 98.31 103 ALA A C 1
ATOM 806 O O . ALA A 1 103 ? -21.173 -6.026 12.115 1.00 98.31 103 ALA A O 1
ATOM 807 N N . ASP A 1 104 ? -19.764 -4.264 11.995 1.00 98.25 104 ASP A N 1
ATOM 808 C CA . ASP A 1 104 ? -20.520 -3.493 11.004 1.00 98.25 104 ASP A CA 1
ATOM 809 C C . ASP A 1 104 ? -20.641 -4.279 9.684 1.00 98.25 104 ASP A C 1
ATOM 811 O O . ASP A 1 104 ? -21.739 -4.443 9.149 1.00 98.25 104 ASP A O 1
ATOM 815 N N . ASP A 1 105 ? -19.538 -4.865 9.204 1.00 98.00 105 ASP A N 1
ATOM 816 C CA . ASP A 1 105 ? -19.535 -5.719 8.011 1.00 98.00 105 ASP A CA 1
ATOM 817 C C . ASP A 1 105 ? -20.358 -6.998 8.196 1.00 98.00 105 ASP A C 1
ATOM 819 O O . ASP A 1 105 ? -21.149 -7.361 7.323 1.00 98.00 105 ASP A O 1
ATOM 823 N N . ALA A 1 106 ? -20.245 -7.657 9.350 1.00 98.12 106 ALA A N 1
ATOM 824 C CA . ALA A 1 106 ? -21.034 -8.849 9.637 1.00 98.12 106 ALA A CA 1
ATOM 825 C C . ALA A 1 106 ? -22.542 -8.550 9.672 1.00 98.12 106 ALA A C 1
ATOM 827 O O . ALA A 1 106 ? -23.332 -9.371 9.205 1.00 98.12 106 ALA A O 1
ATOM 828 N N . ALA A 1 107 ? -22.948 -7.375 10.167 1.00 97.94 107 ALA A N 1
ATOM 829 C CA . ALA A 1 107 ? -24.349 -6.954 10.202 1.00 97.94 107 ALA A CA 1
ATOM 830 C C . ALA A 1 107 ? -24.956 -6.773 8.800 1.00 97.94 107 ALA A C 1
ATOM 832 O O . ALA A 1 107 ? -26.150 -7.012 8.622 1.00 97.94 107 ALA A O 1
ATOM 833 N N . ARG A 1 108 ? -24.135 -6.419 7.801 1.00 96.06 108 ARG A N 1
ATOM 834 C CA . ARG A 1 108 ? -24.521 -6.367 6.379 1.00 96.06 108 ARG A CA 1
ATOM 835 C C . ARG A 1 108 ? -24.212 -7.656 5.603 1.00 96.06 108 ARG A C 1
ATOM 837 O O . ARG A 1 108 ? -24.331 -7.677 4.388 1.00 96.06 108 ARG A O 1
ATOM 844 N N . GLY A 1 109 ? -23.812 -8.742 6.270 1.00 96.62 109 GLY A N 1
ATOM 845 C CA . GLY A 1 109 ? -23.558 -10.041 5.630 1.00 96.62 109 GLY A CA 1
ATOM 846 C C . GLY A 1 109 ? -22.160 -10.221 5.025 1.00 96.62 109 GLY A C 1
ATOM 847 O O . GLY A 1 109 ? -21.904 -11.233 4.373 1.00 96.62 109 GLY A O 1
ATOM 848 N N . VAL A 1 110 ? -21.226 -9.297 5.266 1.00 97.44 110 VAL A N 1
ATOM 849 C CA . VAL A 1 110 ? -19.823 -9.419 4.848 1.00 97.44 110 VAL A CA 1
ATOM 850 C C . VAL A 1 110 ? -18.999 -10.024 5.981 1.00 97.44 110 VAL A C 1
ATOM 852 O O . VAL A 1 110 ? -18.689 -9.384 6.981 1.00 97.44 110 VAL A O 1
ATOM 855 N N . ILE A 1 111 ? -18.610 -11.289 5.825 1.00 96.38 111 ILE A N 1
ATOM 856 C CA . ILE A 1 111 ? -17.804 -11.996 6.826 1.00 96.38 111 ILE A CA 1
ATOM 857 C C . ILE A 1 111 ? -16.324 -11.928 6.452 1.00 96.38 111 ILE A C 1
ATOM 859 O O . ILE A 1 111 ? -15.907 -12.356 5.367 1.00 96.38 111 ILE A O 1
ATOM 863 N N . TRP A 1 112 ? -15.527 -11.387 7.372 1.00 96.31 112 TRP A N 1
ATOM 864 C CA . TRP A 1 112 ? -14.081 -11.273 7.219 1.00 96.31 112 TRP A CA 1
ATOM 865 C C . TRP A 1 112 ? -13.412 -12.646 7.341 1.00 96.31 112 TRP A C 1
ATOM 867 O O . TRP A 1 112 ? -13.848 -13.472 8.147 1.00 96.31 112 TRP A O 1
ATOM 877 N N . PRO A 1 113 ? -12.330 -12.904 6.589 1.00 93.56 113 PRO A N 1
ATOM 878 C CA . PRO A 1 113 ? -11.504 -14.075 6.835 1.00 93.56 113 PRO A CA 1
ATOM 879 C C . PRO A 1 113 ? -10.778 -13.952 8.182 1.00 93.56 113 PRO A C 1
ATOM 881 O O . PRO A 1 113 ? -10.363 -12.867 8.595 1.00 93.56 113 PRO A O 1
ATOM 884 N N . GLU A 1 114 ? -10.560 -15.085 8.845 1.00 92.31 114 GLU A N 1
ATOM 885 C CA . GLU A 1 114 ? -9.664 -15.150 9.997 1.00 92.31 114 GLU A CA 1
ATOM 886 C C . GLU A 1 114 ? -8.221 -15.328 9.515 1.00 92.31 114 GLU A C 1
ATOM 888 O O . GLU A 1 114 ? -7.869 -16.337 8.901 1.00 92.31 114 GLU A O 1
ATOM 893 N N . VAL A 1 115 ? -7.386 -14.321 9.779 1.00 91.31 115 VAL A N 1
ATOM 894 C CA . VAL A 1 115 ? -5.982 -14.276 9.354 1.00 91.31 115 VAL A CA 1
ATOM 895 C C . VAL A 1 115 ? -5.087 -14.393 10.588 1.00 91.31 115 VAL A C 1
ATOM 897 O O . VAL A 1 115 ? -5.163 -13.534 11.471 1.00 91.31 115 VAL A O 1
ATOM 900 N N . PRO A 1 116 ? -4.216 -15.417 10.680 1.00 93.94 116 PRO A N 1
ATOM 901 C CA . PRO A 1 116 ? -3.298 -15.547 11.805 1.00 93.94 116 PRO A CA 1
ATOM 902 C C . PRO A 1 116 ? -2.397 -14.306 11.953 1.00 93.94 116 PRO A C 1
ATOM 904 O O . PRO A 1 116 ? -1.890 -13.817 10.941 1.00 93.94 116 PRO A O 1
ATOM 907 N N . PRO A 1 117 ? -2.105 -13.824 13.178 1.00 91.56 117 PRO A N 1
ATOM 908 C CA . PRO A 1 117 ? -1.322 -12.599 13.380 1.00 91.56 117 PRO A CA 1
ATOM 909 C C . PRO A 1 117 ? 0.048 -12.592 12.688 1.00 91.56 117 PRO A C 1
ATOM 911 O O . PRO A 1 117 ? 0.444 -11.580 12.117 1.00 91.56 117 PRO A O 1
ATOM 914 N N . ALA A 1 118 ? 0.750 -13.731 12.679 1.00 91.44 118 ALA A N 1
ATOM 915 C CA . ALA A 1 118 ? 2.035 -13.864 11.988 1.00 91.44 118 ALA A CA 1
ATOM 916 C C . ALA A 1 118 ? 1.899 -13.699 10.464 1.00 91.44 118 ALA A C 1
ATOM 918 O O . ALA A 1 118 ? 2.729 -13.043 9.841 1.00 91.44 118 ALA A O 1
ATOM 919 N N . ILE A 1 119 ? 0.820 -14.233 9.879 1.00 91.81 119 ILE A N 1
ATOM 920 C CA . ILE A 1 119 ? 0.518 -14.083 8.450 1.00 91.81 119 ILE A CA 1
ATOM 921 C C . ILE A 1 119 ? 0.116 -12.646 8.136 1.00 91.81 119 ILE A C 1
ATOM 923 O O . ILE A 1 119 ? 0.531 -12.120 7.112 1.00 91.81 119 ILE A O 1
ATOM 927 N N . LYS A 1 120 ? -0.636 -11.980 9.019 1.00 90.88 120 LYS A N 1
ATOM 928 C CA . LYS A 1 120 ? -0.971 -10.560 8.858 1.00 90.88 120 LYS A CA 1
ATOM 929 C C . LYS A 1 120 ? 0.290 -9.692 8.820 1.00 90.88 120 LYS A C 1
ATOM 931 O O . LYS A 1 120 ? 0.461 -8.888 7.909 1.00 90.88 120 LYS A O 1
ATOM 936 N N . GLN A 1 121 ? 1.198 -9.909 9.770 1.00 89.75 121 GLN A N 1
ATOM 937 C CA . GLN A 1 121 ? 2.459 -9.175 9.836 1.00 89.75 121 GLN A CA 1
ATOM 938 C C . GLN A 1 121 ? 3.338 -9.429 8.601 1.00 89.75 121 GLN A C 1
ATOM 940 O O . GLN A 1 121 ? 3.928 -8.497 8.053 1.00 89.75 121 GLN A O 1
ATOM 945 N N . GLU A 1 122 ? 3.431 -10.683 8.153 1.00 90.75 122 GLU A N 1
ATOM 946 C CA . GLU A 1 122 ? 4.197 -11.058 6.961 1.00 90.75 122 GLU A CA 1
ATOM 947 C C . GLU A 1 122 ? 3.551 -10.565 5.657 1.00 90.75 122 GLU A C 1
ATOM 949 O O . GLU A 1 122 ? 4.252 -10.182 4.719 1.00 90.75 122 GLU A O 1
ATOM 954 N N . GLY A 1 123 ? 2.218 -10.524 5.617 1.00 92.00 123 GLY A N 1
ATOM 955 C CA . GLY A 1 123 ? 1.419 -10.086 4.477 1.00 92.00 123 GLY A CA 1
ATOM 956 C C . GLY A 1 123 ? 1.686 -8.640 4.065 1.00 92.00 123 GLY A C 1
ATOM 957 O O . GLY A 1 123 ? 1.488 -8.309 2.894 1.00 92.00 123 GLY A O 1
ATOM 958 N N . GLY A 1 124 ? 2.195 -7.814 4.984 1.00 93.25 124 GLY A N 1
ATOM 959 C CA . GLY A 1 124 ? 2.679 -6.467 4.700 1.00 93.25 124 GLY A CA 1
ATOM 960 C C . GLY A 1 124 ? 1.623 -5.555 4.080 1.00 93.25 124 GLY A C 1
ATOM 961 O O . GLY A 1 124 ? 0.424 -5.731 4.275 1.00 93.25 124 GLY A O 1
ATOM 962 N N . LEU A 1 125 ? 2.094 -4.571 3.319 1.00 94.06 125 LEU A N 1
ATOM 963 C CA . LEU A 1 125 ? 1.261 -3.557 2.682 1.00 94.06 125 LEU A CA 1
ATOM 964 C C . LEU A 1 125 ? 0.919 -3.925 1.237 1.00 94.06 125 LEU A C 1
ATOM 966 O O . LEU A 1 125 ? -0.242 -3.888 0.840 1.00 94.06 125 LEU A O 1
ATOM 970 N N . ALA A 1 126 ? 1.941 -4.212 0.424 1.00 95.31 126 ALA A N 1
ATOM 971 C CA . ALA A 1 126 ? 1.765 -4.314 -1.021 1.00 95.31 126 ALA A CA 1
ATOM 972 C C . ALA A 1 126 ? 2.667 -5.361 -1.675 1.00 95.31 126 ALA A C 1
ATOM 974 O O . ALA A 1 126 ? 3.895 -5.224 -1.723 1.00 95.31 126 ALA A O 1
ATOM 975 N N . TRP A 1 127 ? 2.047 -6.360 -2.288 1.00 97.25 127 TRP A N 1
ATOM 976 C CA . TRP A 1 127 ? 2.719 -7.416 -3.031 1.00 97.25 127 TRP A CA 1
ATOM 977 C C . TRP A 1 127 ? 3.021 -6.987 -4.461 1.00 97.25 127 TRP A C 1
ATOM 979 O O . TRP A 1 127 ? 2.201 -6.371 -5.131 1.00 97.25 127 TRP A O 1
ATOM 989 N N . GLY A 1 128 ? 4.230 -7.287 -4.927 1.00 97.25 128 GLY A N 1
ATOM 990 C CA . GLY A 1 128 ? 4.595 -7.309 -6.338 1.00 97.25 128 GLY A CA 1
ATOM 991 C C . GLY A 1 128 ? 4.630 -8.750 -6.807 1.00 97.25 128 GLY A C 1
ATOM 992 O O . GLY A 1 128 ? 5.547 -9.501 -6.459 1.00 97.25 128 GLY A O 1
ATOM 993 N N . LEU A 1 129 ? 3.632 -9.123 -7.594 1.00 97.12 129 LEU A N 1
ATOM 994 C CA . LEU A 1 129 ? 3.551 -10.403 -8.262 1.00 97.12 129 LEU A CA 1
ATOM 995 C C . LEU A 1 129 ? 4.198 -10.281 -9.640 1.00 97.12 129 LEU A C 1
ATOM 997 O O . LEU A 1 129 ? 3.641 -9.705 -10.577 1.00 97.12 129 LEU A O 1
ATOM 1001 N N . TRP A 1 130 ? 5.408 -10.825 -9.744 1.00 96.38 130 TRP A N 1
ATOM 1002 C CA . TRP A 1 130 ? 6.076 -11.033 -11.021 1.00 96.38 130 TRP A CA 1
ATOM 1003 C C . TRP A 1 130 ? 5.152 -11.721 -12.050 1.00 96.38 130 TRP A C 1
ATOM 1005 O O . TRP A 1 130 ? 4.485 -12.694 -11.689 1.00 96.38 130 TRP A O 1
ATOM 1015 N N . PRO A 1 131 ? 5.133 -11.264 -13.318 1.00 95.38 131 PRO A N 1
ATOM 1016 C CA . PRO A 1 131 ? 6.015 -10.229 -13.864 1.00 95.38 131 PRO A CA 1
ATOM 1017 C C . PRO A 1 131 ? 5.517 -8.791 -13.719 1.00 95.38 131 PRO A C 1
ATOM 1019 O O . PRO A 1 131 ? 6.315 -7.872 -13.874 1.00 95.38 131 PRO A O 1
ATOM 1022 N N . ASN A 1 132 ? 4.229 -8.562 -13.460 1.00 96.56 132 ASN A N 1
ATOM 1023 C CA . ASN A 1 132 ? 3.654 -7.256 -13.773 1.00 96.56 132 ASN A CA 1
ATOM 1024 C C . ASN A 1 132 ? 2.428 -6.817 -12.964 1.00 96.56 132 ASN A C 1
ATOM 1026 O O . ASN A 1 132 ? 1.761 -5.857 -13.354 1.00 96.56 132 ASN A O 1
ATOM 1030 N N . GLN A 1 133 ? 2.121 -7.492 -11.861 1.00 97.62 133 GLN A N 1
ATOM 1031 C CA . GLN A 1 133 ? 0.967 -7.172 -11.029 1.00 97.62 133 GLN A CA 1
ATOM 1032 C C . GLN A 1 133 ? 1.433 -6.648 -9.668 1.00 97.62 133 GLN A C 1
ATOM 1034 O O . GLN A 1 133 ? 2.325 -7.209 -9.039 1.00 97.62 133 GLN A O 1
ATOM 1039 N N . ASN A 1 134 ? 0.816 -5.575 -9.186 1.00 96.44 134 ASN A N 1
ATOM 1040 C CA . ASN A 1 134 ? 0.946 -5.108 -7.810 1.00 96.44 134 ASN A CA 1
ATOM 1041 C C . ASN A 1 134 ? -0.416 -5.175 -7.123 1.00 96.44 134 ASN A C 1
ATOM 1043 O O . ASN A 1 134 ? -1.435 -4.908 -7.758 1.00 96.44 134 ASN A O 1
ATOM 1047 N N . ILE A 1 135 ? -0.433 -5.568 -5.854 1.00 96.69 135 ILE A N 1
ATOM 1048 C CA . ILE A 1 135 ? -1.648 -5.719 -5.051 1.00 96.69 135 ILE A CA 1
ATOM 1049 C C . ILE A 1 135 ? -1.385 -5.097 -3.685 1.00 96.69 135 ILE A C 1
ATOM 1051 O O . ILE A 1 135 ? -0.550 -5.595 -2.932 1.00 96.69 135 ILE A O 1
ATOM 1055 N N . LEU A 1 136 ? -2.085 -4.013 -3.380 1.00 95.62 136 LEU A N 1
ATOM 1056 C CA . LEU A 1 136 ? -2.152 -3.397 -2.061 1.00 95.62 136 LEU A CA 1
ATOM 1057 C C . LEU A 1 136 ? -3.453 -3.868 -1.414 1.00 95.62 136 LEU A C 1
ATOM 1059 O O . LEU A 1 136 ? -4.508 -3.721 -2.019 1.00 95.62 136 LEU A O 1
ATOM 1063 N N . HIS A 1 137 ? -3.389 -4.511 -0.252 1.00 94.62 137 HIS A N 1
ATOM 1064 C CA . HIS A 1 137 ? -4.519 -5.294 0.260 1.00 94.62 137 HIS A CA 1
ATOM 1065 C C . HIS A 1 137 ? -4.843 -4.998 1.722 1.00 94.62 137 HIS A C 1
ATOM 1067 O O . HIS A 1 137 ? -4.000 -4.531 2.490 1.00 94.62 137 HIS A O 1
ATOM 1073 N N . GLY A 1 138 ? -6.088 -5.286 2.078 1.00 93.69 138 GLY A N 1
ATOM 1074 C CA . GLY A 1 138 ? -6.546 -5.538 3.436 1.00 93.69 138 GLY A CA 1
ATOM 1075 C C . GLY A 1 138 ? -7.395 -6.810 3.460 1.00 93.69 138 GLY A C 1
ATOM 1076 O O . GLY A 1 138 ? -7.542 -7.505 2.456 1.00 93.69 138 GLY A O 1
ATOM 1077 N N . GLU A 1 139 ? -7.984 -7.136 4.604 1.00 93.56 139 GLU A N 1
ATOM 1078 C CA . GLU A 1 139 ? -8.716 -8.395 4.783 1.00 93.56 139 GLU A CA 1
ATOM 1079 C C . GLU A 1 139 ? -9.981 -8.511 3.910 1.00 93.56 139 GLU A C 1
ATOM 1081 O O . GLU A 1 139 ? -10.420 -9.623 3.595 1.00 93.56 139 GLU A O 1
ATOM 1086 N N . THR A 1 140 ? -10.565 -7.381 3.507 1.00 95.06 140 THR A N 1
ATOM 1087 C CA . THR A 1 140 ? -11.813 -7.318 2.727 1.00 95.06 140 THR A CA 1
ATOM 1088 C C . THR A 1 140 ? -11.718 -6.505 1.443 1.00 95.06 140 THR A C 1
ATOM 1090 O O . THR A 1 140 ? -12.707 -6.436 0.714 1.00 95.06 140 THR A O 1
ATOM 1093 N N . PHE A 1 141 ? -10.550 -5.945 1.126 1.00 95.81 141 PHE A N 1
ATOM 1094 C CA . PHE A 1 141 ? -10.350 -5.133 -0.070 1.00 95.81 141 PHE A CA 1
ATOM 1095 C C . PHE A 1 141 ? -8.959 -5.329 -0.676 1.00 95.81 141 PHE A C 1
ATOM 1097 O O . PHE A 1 141 ? -8.015 -5.750 -0.005 1.00 95.81 141 PHE A O 1
ATOM 1104 N N . ALA A 1 142 ? -8.816 -4.995 -1.953 1.00 96.50 142 ALA A N 1
ATOM 1105 C CA . ALA A 1 142 ? -7.536 -4.930 -2.631 1.00 96.50 142 ALA A CA 1
ATOM 1106 C C . ALA A 1 142 ? -7.553 -3.878 -3.742 1.00 96.50 142 ALA A C 1
ATOM 1108 O O . ALA A 1 142 ? -8.413 -3.893 -4.615 1.00 96.50 142 ALA A O 1
ATOM 1109 N N . LEU A 1 143 ? -6.544 -3.017 -3.748 1.00 96.25 143 LEU A N 1
ATOM 1110 C CA . LEU A 1 143 ? -6.209 -2.140 -4.856 1.00 96.25 143 LEU A CA 1
ATOM 1111 C C . LEU A 1 143 ? -5.129 -2.801 -5.706 1.00 96.25 143 LEU A C 1
ATOM 1113 O O . LEU A 1 143 ? -4.036 -3.128 -5.232 1.00 96.25 143 LEU A O 1
ATOM 1117 N N . CYS A 1 144 ? -5.442 -3.030 -6.971 1.00 97.50 144 CYS A N 1
ATOM 1118 C CA . CYS A 1 144 ? -4.632 -3.828 -7.867 1.00 97.50 144 CYS A CA 1
ATOM 1119 C C . CYS A 1 144 ? -4.185 -3.015 -9.081 1.00 97.50 144 CYS A C 1
ATOM 1121 O O . CYS A 1 144 ? -4.990 -2.365 -9.741 1.00 97.50 144 CYS A O 1
ATOM 1123 N N . TYR A 1 145 ? -2.901 -3.131 -9.424 1.00 96.75 145 TYR A N 1
ATOM 1124 C CA . TYR A 1 145 ? -2.304 -2.494 -10.595 1.00 96.75 145 TYR A CA 1
ATOM 1125 C C . TYR A 1 145 ? -1.646 -3.509 -11.515 1.00 96.75 145 TYR A C 1
ATOM 1127 O O . TYR A 1 145 ? -0.842 -4.321 -11.052 1.00 96.75 145 TYR A O 1
ATOM 1135 N N . ARG A 1 146 ? -1.895 -3.419 -12.819 1.00 97.12 146 ARG A N 1
ATOM 1136 C CA . ARG A 1 146 ? -1.203 -4.228 -13.825 1.00 97.12 146 ARG A CA 1
ATOM 1137 C C . ARG A 1 146 ? -0.507 -3.331 -14.838 1.00 97.12 146 ARG A C 1
ATOM 1139 O O . ARG A 1 146 ? -1.115 -2.413 -15.375 1.00 97.12 146 ARG A O 1
ATOM 1146 N N . VAL A 1 147 ? 0.769 -3.607 -15.106 1.00 95.75 147 VAL A N 1
ATOM 1147 C CA . VAL A 1 147 ? 1.591 -2.817 -16.038 1.00 95.75 147 VAL A CA 1
ATOM 1148 C C . VAL A 1 147 ? 1.985 -3.685 -17.224 1.00 95.75 147 VAL A C 1
ATOM 1150 O O . VAL A 1 147 ? 2.667 -4.693 -17.074 1.00 95.75 147 VAL A O 1
ATOM 1153 N N . ARG A 1 148 ? 1.540 -3.351 -18.429 1.00 96.00 148 ARG A N 1
ATOM 1154 C CA . ARG A 1 148 ? 1.759 -4.186 -19.619 1.00 96.00 148 ARG A CA 1
ATOM 1155 C C . ARG A 1 148 ? 2.594 -3.430 -20.649 1.00 96.00 148 ARG A C 1
ATOM 1157 O O . ARG A 1 148 ? 2.399 -2.225 -20.790 1.00 96.00 148 ARG A O 1
ATOM 1164 N N . PRO A 1 149 ? 3.486 -4.099 -21.396 1.00 95.06 149 PRO A N 1
ATOM 1165 C CA . PRO A 1 149 ? 4.155 -3.473 -22.533 1.00 95.06 149 PRO A CA 1
ATOM 1166 C C . PRO A 1 149 ? 3.142 -2.924 -23.542 1.00 95.06 149 PRO A C 1
ATOM 1168 O O . PRO A 1 149 ? 2.101 -3.548 -23.777 1.00 95.06 149 PRO A O 1
ATOM 1171 N N . TYR A 1 150 ? 3.452 -1.780 -24.149 1.00 95.62 150 TYR A N 1
ATOM 1172 C CA . TYR A 1 150 ? 2.690 -1.253 -25.276 1.00 95.62 150 TYR A CA 1
ATOM 1173 C C . TYR A 1 150 ? 3.399 -1.608 -26.589 1.00 95.62 150 TYR A C 1
ATOM 1175 O O . TYR A 1 150 ? 4.256 -0.875 -27.083 1.00 95.62 150 TYR A O 1
ATOM 1183 N N . GLY A 1 151 ? 3.075 -2.789 -27.125 1.00 95.88 151 GLY A N 1
ATOM 1184 C CA . GLY A 1 151 ? 3.815 -3.368 -28.248 1.00 95.88 151 GLY A CA 1
ATOM 1185 C C . GLY A 1 151 ? 5.306 -3.491 -27.916 1.00 95.88 151 GLY A C 1
ATOM 1186 O O . GLY A 1 151 ? 5.657 -3.954 -26.831 1.00 95.88 151 GLY A O 1
ATOM 1187 N N . ASP A 1 152 ? 6.151 -3.024 -28.835 1.00 95.81 152 ASP A N 1
ATOM 1188 C CA . ASP A 1 152 ? 7.611 -3.002 -28.685 1.00 95.81 152 ASP A CA 1
ATOM 1189 C C . ASP A 1 152 ? 8.161 -1.617 -28.294 1.00 95.81 152 ASP A C 1
ATOM 1191 O O . ASP A 1 152 ? 9.373 -1.409 -28.347 1.00 95.81 152 ASP A O 1
ATOM 1195 N N . ASP A 1 153 ? 7.312 -0.647 -27.926 1.00 96.25 153 ASP A N 1
ATOM 1196 C CA . ASP A 1 153 ? 7.790 0.675 -27.510 1.00 96.25 153 ASP A CA 1
ATOM 1197 C C . ASP A 1 153 ? 8.265 0.642 -26.043 1.00 96.25 153 ASP A C 1
ATOM 1199 O O . ASP A 1 153 ? 7.439 0.580 -25.129 1.00 96.25 153 ASP A O 1
ATOM 1203 N N . PRO A 1 154 ? 9.580 0.754 -25.763 1.00 91.50 154 PRO A N 1
ATOM 1204 C CA . PRO A 1 154 ? 10.099 0.752 -24.394 1.00 91.50 154 PRO A CA 1
ATOM 1205 C C . PRO A 1 154 ? 9.762 2.036 -23.617 1.00 91.50 154 PRO A C 1
ATOM 1207 O O . PRO A 1 154 ? 10.187 2.197 -22.473 1.00 91.50 154 PRO A O 1
ATOM 1210 N N . ASN A 1 155 ? 9.066 2.990 -24.239 1.00 93.81 155 ASN A N 1
ATOM 1211 C CA . ASN A 1 155 ? 8.668 4.263 -23.645 1.00 93.81 155 ASN A CA 1
ATOM 1212 C C . ASN A 1 155 ? 7.190 4.319 -23.282 1.00 93.81 155 ASN A C 1
ATOM 1214 O O . ASN A 1 155 ? 6.749 5.338 -22.753 1.00 93.81 155 ASN A O 1
ATOM 1218 N N . GLN A 1 156 ? 6.436 3.263 -23.581 1.00 93.81 156 GLN A N 1
ATOM 1219 C CA . GLN A 1 156 ? 5.005 3.218 -23.347 1.00 93.81 156 GLN A CA 1
ATOM 1220 C C . GLN A 1 156 ? 4.609 1.912 -22.663 1.00 93.81 156 GLN A C 1
ATOM 1222 O O . GLN A 1 156 ? 5.176 0.842 -22.884 1.00 93.81 156 GLN A O 1
ATOM 1227 N N . CYS A 1 157 ? 3.602 2.012 -21.809 1.00 94.69 157 CYS A N 1
ATOM 1228 C CA . CYS A 1 157 ? 2.978 0.870 -21.170 1.00 94.69 157 CYS A CA 1
ATOM 1229 C C . CYS A 1 157 ? 1.475 1.114 -21.062 1.00 94.69 157 CYS A C 1
ATOM 1231 O O . CYS A 1 157 ? 1.012 2.253 -21.098 1.00 94.69 157 CYS A O 1
ATOM 1233 N N . ILE A 1 158 ? 0.723 0.031 -20.919 1.00 95.50 158 ILE A N 1
ATOM 1234 C CA . ILE A 1 158 ? -0.673 0.076 -20.503 1.00 95.50 158 ILE A CA 1
ATOM 1235 C C . ILE A 1 158 ? -0.670 -0.104 -18.988 1.00 95.50 158 ILE A C 1
ATOM 1237 O O . ILE A 1 158 ? -0.225 -1.143 -18.492 1.00 95.50 158 ILE A O 1
ATOM 1241 N N . PHE A 1 159 ? -1.146 0.905 -18.266 1.00 95.69 159 PHE A N 1
ATOM 1242 C CA . PHE A 1 159 ? -1.353 0.838 -16.825 1.00 95.69 159 PHE A CA 1
ATOM 1243 C C . PHE A 1 159 ? -2.838 0.627 -16.544 1.00 95.69 159 PHE A C 1
ATOM 1245 O O . PHE A 1 159 ? -3.677 1.429 -16.944 1.00 95.69 159 PHE A O 1
ATOM 1252 N N . GLU A 1 160 ? -3.160 -0.460 -15.860 1.00 96.06 160 GLU A N 1
ATOM 1253 C CA . GLU A 1 160 ? -4.519 -0.813 -15.464 1.00 96.06 160 GLU A CA 1
ATOM 1254 C C . GLU A 1 160 ? -4.614 -0.738 -13.939 1.00 96.06 160 GLU A C 1
ATOM 1256 O O . GLU A 1 160 ? -3.740 -1.260 -13.244 1.00 96.06 160 GLU A O 1
ATOM 1261 N N . SER A 1 161 ? -5.678 -0.123 -13.425 1.00 95.31 161 SER A N 1
ATOM 1262 C CA . SER A 1 161 ? -6.011 -0.095 -11.999 1.00 95.31 161 SER A CA 1
ATOM 1263 C C . SER A 1 161 ? -7.422 -0.617 -11.795 1.00 95.31 161 SER A C 1
ATOM 1265 O O . SER A 1 161 ? -8.311 -0.309 -12.584 1.00 95.31 161 SER A O 1
ATOM 1267 N N . TYR A 1 162 ? -7.616 -1.411 -10.751 1.00 95.31 162 TYR A N 1
ATOM 1268 C CA . TYR A 1 162 ? -8.920 -1.912 -10.343 1.00 95.31 162 TYR A CA 1
ATOM 1269 C C . TYR A 1 162 ? -8.943 -2.124 -8.832 1.00 95.31 162 TYR A C 1
ATOM 1271 O O . TYR A 1 162 ? -7.939 -2.512 -8.231 1.00 95.31 162 TYR A O 1
ATOM 1279 N N . ALA A 1 163 ? -10.096 -1.863 -8.227 1.00 95.06 163 ALA A N 1
ATOM 1280 C CA . ALA A 1 163 ? -10.345 -2.112 -6.818 1.00 95.06 163 ALA A CA 1
ATOM 1281 C C . ALA A 1 163 ? -11.255 -3.333 -6.674 1.00 95.06 163 ALA A C 1
ATOM 1283 O O . ALA A 1 163 ? -12.188 -3.529 -7.450 1.00 95.06 163 ALA A O 1
ATOM 1284 N N . LEU A 1 164 ? -10.962 -4.158 -5.681 1.00 95.50 164 LEU A N 1
ATOM 1285 C CA . LEU A 1 164 ? -11.782 -5.275 -5.253 1.00 95.50 164 LEU A CA 1
ATOM 1286 C C . LEU A 1 164 ? -12.212 -4.993 -3.821 1.00 95.50 164 LEU A C 1
ATOM 1288 O O . LEU A 1 164 ? -11.374 -4.673 -2.985 1.00 95.50 164 LEU A O 1
ATOM 1292 N N . GLU A 1 165 ? -13.491 -5.163 -3.528 1.00 95.50 165 GLU A N 1
ATOM 1293 C CA . GLU A 1 165 ? -14.028 -5.093 -2.174 1.00 95.50 165 GLU A CA 1
ATOM 1294 C C . GLU A 1 165 ? -15.060 -6.209 -1.992 1.00 95.50 165 GLU A C 1
ATOM 1296 O O . GLU A 1 165 ? -15.711 -6.646 -2.946 1.00 95.50 165 GLU A O 1
ATOM 1301 N N . ARG A 1 166 ? -15.181 -6.724 -0.768 1.00 95.12 166 ARG A N 1
ATOM 1302 C CA . ARG A 1 166 ? -16.261 -7.643 -0.410 1.00 95.12 166 ARG A CA 1
ATOM 1303 C C . ARG A 1 166 ? -17.556 -6.862 -0.184 1.00 95.12 166 ARG A C 1
ATOM 1305 O O . ARG A 1 166 ? -17.666 -6.095 0.771 1.00 95.12 166 ARG A O 1
ATOM 1312 N N . PHE A 1 167 ? -18.548 -7.138 -1.022 1.00 95.19 167 PHE A N 1
ATOM 1313 C CA . PHE A 1 167 ? -19.909 -6.617 -0.901 1.00 95.19 167 PHE A CA 1
ATOM 1314 C C . PHE A 1 167 ? -20.873 -7.686 -0.365 1.00 95.19 167 PHE A C 1
ATOM 1316 O O . PHE A 1 167 ? -20.587 -8.882 -0.502 1.00 95.19 167 PHE A O 1
ATOM 1323 N N . PRO A 1 168 ? -22.015 -7.283 0.223 1.00 95.94 168 PRO A N 1
ATOM 1324 C CA . PRO A 1 168 ? -23.128 -8.179 0.487 1.00 95.94 168 PRO A CA 1
ATOM 1325 C C . PRO A 1 168 ? -23.606 -8.840 -0.808 1.00 95.94 168 PRO A C 1
ATOM 1327 O O . PRO A 1 168 ? -23.392 -8.334 -1.914 1.00 95.94 168 PRO A O 1
ATOM 1330 N N . GLU A 1 169 ? -24.255 -9.993 -0.676 1.00 94.31 169 GLU A N 1
ATOM 1331 C CA . GLU A 1 169 ? -24.767 -10.725 -1.831 1.00 94.31 169 GLU A CA 1
ATOM 1332 C C . GLU A 1 169 ? -25.753 -9.860 -2.633 1.00 94.31 169 GLU A C 1
ATOM 1334 O O . GLU A 1 169 ? -26.745 -9.370 -2.102 1.00 94.31 169 GLU A O 1
ATOM 1339 N N . GLY A 1 170 ? -25.464 -9.666 -3.924 1.00 95.25 170 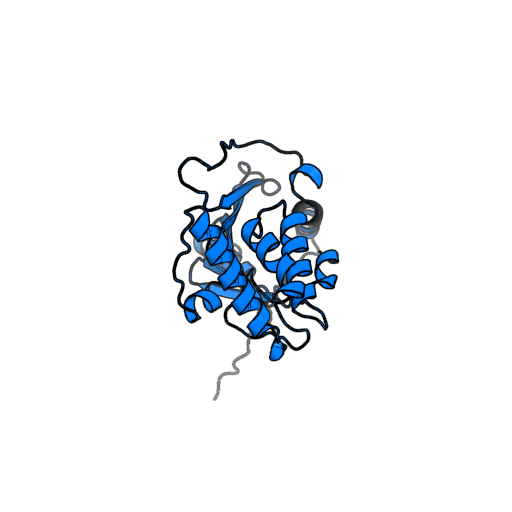GLY A N 1
ATOM 1340 C CA . GLY A 1 170 ? -26.286 -8.855 -4.827 1.00 95.25 170 GLY A CA 1
ATOM 1341 C C . GLY A 1 170 ? -26.063 -7.340 -4.749 1.00 95.25 170 GLY A C 1
ATOM 1342 O O . GLY A 1 170 ? -26.685 -6.618 -5.521 1.00 95.25 170 GLY A O 1
ATOM 1343 N N . GLU A 1 171 ? -25.174 -6.855 -3.879 1.00 95.62 171 GLU A N 1
ATOM 1344 C CA . GLU A 1 171 ? -24.882 -5.419 -3.719 1.00 95.62 171 GLU A CA 1
ATOM 1345 C C . GLU A 1 171 ? -23.560 -4.981 -4.367 1.00 95.62 171 GLU A C 1
ATOM 1347 O O . GLU A 1 171 ? -23.183 -3.812 -4.286 1.00 95.62 171 GLU A O 1
ATOM 1352 N N . ALA A 1 172 ? -22.837 -5.902 -5.010 1.00 94.62 172 ALA A N 1
ATOM 1353 C CA . ALA A 1 172 ? -21.624 -5.547 -5.736 1.00 94.62 172 ALA A CA 1
ATOM 1354 C C . ALA A 1 172 ? -21.962 -4.578 -6.887 1.00 94.62 172 ALA A C 1
ATOM 1356 O O . ALA A 1 172 ? -22.918 -4.827 -7.627 1.00 94.62 172 ALA A O 1
ATOM 1357 N N . PRO A 1 173 ? -21.195 -3.489 -7.064 1.00 93.44 173 PRO A N 1
ATOM 1358 C CA . PRO A 1 173 ? -21.448 -2.545 -8.140 1.00 93.44 173 PRO A CA 1
ATOM 1359 C C . PRO A 1 173 ? -21.169 -3.188 -9.503 1.00 93.44 173 PRO A C 1
ATOM 1361 O O . PRO A 1 173 ? -20.195 -3.924 -9.677 1.00 93.44 173 PRO A O 1
ATOM 1364 N N . GLU A 1 174 ? -21.995 -2.853 -10.492 1.00 94.75 174 GLU A N 1
ATOM 1365 C CA . GLU A 1 174 ? -21.676 -3.115 -11.895 1.00 94.75 174 GLU A CA 1
ATOM 1366 C C . GLU A 1 174 ? -20.500 -2.227 -12.311 1.00 94.75 174 GLU A C 1
ATOM 1368 O O . GLU A 1 174 ? -20.478 -1.026 -12.029 1.00 94.75 174 GLU A O 1
ATOM 1373 N N . THR A 1 175 ? -19.506 -2.817 -12.969 1.00 93.62 175 THR A N 1
ATOM 1374 C CA . THR A 1 175 ? -18.274 -2.118 -13.350 1.00 93.62 175 THR A CA 1
ATOM 1375 C C . THR A 1 175 ? -17.864 -2.473 -14.768 1.00 93.62 175 THR A C 1
ATOM 1377 O O . THR A 1 175 ? -18.141 -3.563 -15.269 1.00 93.62 175 THR A O 1
ATOM 1380 N N . GLU A 1 176 ? -17.163 -1.551 -15.418 1.00 94.50 176 GLU A N 1
ATOM 1381 C CA . GLU A 1 176 ? -16.566 -1.773 -16.727 1.00 94.50 176 GLU A CA 1
ATOM 1382 C C . GLU A 1 176 ? -15.174 -1.148 -16.801 1.00 94.50 176 GLU A C 1
ATOM 1384 O O . GLU A 1 176 ? -14.828 -0.233 -16.051 1.00 94.50 176 GLU A O 1
ATOM 1389 N N . TRP A 1 177 ? -14.357 -1.656 -17.721 1.00 94.88 177 TRP A N 1
ATOM 1390 C CA . TRP A 1 177 ? -13.061 -1.058 -18.000 1.00 94.88 177 TRP A CA 1
ATOM 1391 C C . TRP A 1 177 ? -13.248 0.221 -18.802 1.00 94.88 177 TRP A C 1
ATOM 1393 O O . TRP A 1 177 ? -13.733 0.185 -19.932 1.00 94.88 177 TRP A O 1
ATOM 1403 N N . VAL A 1 178 ? -12.779 1.333 -18.246 1.00 94.50 178 VAL A N 1
ATOM 1404 C CA . VAL A 1 178 ? -12.750 2.624 -18.931 1.00 94.50 178 VAL A CA 1
ATOM 1405 C C . VAL A 1 178 ? -11.314 3.060 -19.176 1.00 94.50 178 VAL A C 1
ATOM 1407 O O . VAL A 1 178 ? -10.420 2.830 -18.361 1.00 94.50 178 VAL A O 1
ATOM 1410 N N . TYR A 1 179 ? -11.088 3.713 -20.313 1.00 94.75 179 TYR A N 1
ATOM 1411 C CA . TYR A 1 179 ? -9.870 4.486 -20.505 1.00 94.75 179 TYR A CA 1
ATOM 1412 C C . TYR A 1 179 ? -10.064 5.853 -19.855 1.00 94.75 179 TYR A C 1
ATOM 1414 O O . TYR A 1 179 ? -11.019 6.557 -20.180 1.00 94.75 179 TYR A O 1
ATOM 1422 N N . ALA A 1 180 ? -9.155 6.232 -18.962 1.00 92.75 180 ALA A N 1
ATOM 1423 C CA . ALA A 1 180 ? -9.237 7.487 -18.234 1.00 92.75 180 ALA A CA 1
ATOM 1424 C C . ALA A 1 180 ? -7.982 8.329 -18.464 1.00 92.75 180 ALA A C 1
ATOM 1426 O O . ALA A 1 180 ? -6.858 7.845 -18.312 1.00 92.75 180 ALA A O 1
ATOM 1427 N N . GLU A 1 181 ? -8.170 9.608 -18.793 1.00 91.25 181 GLU A N 1
ATOM 1428 C CA . GLU A 1 181 ? -7.062 10.560 -18.861 1.00 91.25 181 GLU A CA 1
ATOM 1429 C C . GLU A 1 181 ? -6.359 10.666 -17.509 1.00 91.25 181 GLU A C 1
ATOM 1431 O O . GLU A 1 181 ? -6.995 10.579 -16.457 1.00 91.25 181 GLU A O 1
ATOM 1436 N N . VAL A 1 182 ? -5.043 10.874 -17.542 1.00 88.19 182 VAL A N 1
ATOM 1437 C CA . VAL A 1 182 ? -4.179 10.891 -16.358 1.00 88.19 182 VAL A CA 1
ATOM 1438 C C . VAL A 1 182 ? -4.303 12.222 -15.611 1.00 88.19 182 VAL A C 1
ATOM 1440 O O . VAL A 1 182 ? -3.408 13.065 -15.617 1.00 88.19 182 VAL A O 1
ATOM 1443 N N . THR A 1 183 ? -5.456 12.430 -14.983 1.00 89.12 183 THR A N 1
ATOM 1444 C CA . THR A 1 183 ? -5.767 13.594 -14.150 1.00 89.12 183 THR A CA 1
ATOM 1445 C C . THR A 1 183 ? -5.944 13.172 -12.694 1.00 89.12 183 THR A C 1
ATOM 1447 O O . THR A 1 183 ? -6.243 12.016 -12.393 1.00 89.12 183 THR A O 1
ATOM 1450 N N . GLY A 1 184 ? -5.782 14.124 -11.770 1.00 87.50 184 GLY A N 1
ATOM 1451 C CA . GLY A 1 184 ? -6.037 13.875 -10.347 1.00 87.50 184 GLY A CA 1
ATOM 1452 C C . GLY A 1 184 ? -7.497 13.532 -10.038 1.00 87.50 184 GLY A C 1
ATOM 1453 O O . GLY A 1 184 ? -7.748 12.843 -9.059 1.00 87.50 184 GLY A O 1
ATOM 1454 N N . GLU A 1 185 ? -8.441 13.972 -10.873 1.00 89.94 185 GLU A N 1
ATOM 1455 C CA . GLU A 1 185 ? -9.865 13.634 -10.752 1.00 89.94 185 GLU A CA 1
ATOM 1456 C C . GLU A 1 185 ? -10.123 12.160 -11.081 1.00 89.94 185 GLU A C 1
ATOM 1458 O O . GLU A 1 185 ? -10.807 11.474 -10.332 1.00 89.94 185 GLU A O 1
ATOM 1463 N N . ASN A 1 186 ? -9.514 11.649 -12.153 1.00 90.44 186 ASN A N 1
ATOM 1464 C CA . ASN A 1 186 ? -9.733 10.275 -12.600 1.00 90.44 186 ASN A CA 1
ATOM 1465 C C . ASN A 1 186 ? -8.922 9.235 -11.812 1.00 90.44 186 ASN A C 1
ATOM 1467 O O . ASN A 1 186 ? -9.347 8.090 -11.679 1.00 90.44 186 ASN A O 1
ATOM 1471 N N . TRP A 1 187 ? -7.730 9.608 -11.334 1.00 89.56 187 TRP A N 1
ATOM 1472 C CA . TRP A 1 187 ? -6.766 8.669 -10.743 1.00 89.56 187 TRP A CA 1
ATOM 1473 C C . TRP A 1 187 ? -6.442 8.952 -9.270 1.00 89.56 187 TRP A C 1
ATOM 1475 O O . TRP A 1 187 ? -5.658 8.227 -8.659 1.00 89.56 187 TRP A O 1
ATOM 1485 N N . GLY A 1 188 ? -7.021 9.997 -8.678 1.00 88.75 188 GLY A N 1
ATOM 1486 C CA . GLY A 1 188 ? -6.619 10.487 -7.364 1.00 88.75 188 GLY A CA 1
ATOM 1487 C C . GLY A 1 188 ? -5.265 11.206 -7.393 1.00 88.75 188 GLY A C 1
ATOM 1488 O O . GLY A 1 188 ? -4.475 11.116 -8.340 1.00 88.75 188 GLY A O 1
ATOM 1489 N N . SER A 1 189 ? -4.971 11.951 -6.326 1.00 88.38 189 SER A N 1
ATOM 1490 C CA . SER A 1 189 ? -3.759 12.780 -6.268 1.00 88.38 189 SER A CA 1
ATOM 1491 C C . SER A 1 189 ? -2.471 11.952 -6.215 1.00 88.38 189 SER A C 1
ATOM 1493 O O . SER A 1 189 ? -1.448 12.378 -6.749 1.00 88.38 189 SER A O 1
ATOM 1495 N N . VAL A 1 190 ? -2.516 10.768 -5.599 1.00 90.50 190 VAL A N 1
ATOM 1496 C CA . VAL A 1 190 ? -1.356 9.884 -5.425 1.00 90.50 190 VAL A CA 1
ATOM 1497 C C . VAL A 1 190 ? -0.883 9.332 -6.769 1.00 90.50 190 VAL A C 1
ATOM 1499 O O . VAL A 1 190 ? 0.255 9.588 -7.160 1.00 90.50 190 VAL A O 1
ATOM 1502 N N . LEU A 1 191 ? -1.757 8.663 -7.524 1.00 90.75 191 LEU A N 1
ATOM 1503 C CA . LEU A 1 191 ? -1.369 8.079 -8.810 1.00 90.75 191 LEU A CA 1
ATOM 1504 C C . LEU A 1 191 ? -1.059 9.152 -9.853 1.00 90.75 191 LEU A C 1
ATOM 1506 O O . LEU A 1 191 ? -0.077 9.019 -10.577 1.00 90.75 191 LEU A O 1
ATOM 1510 N N . ALA A 1 192 ? -1.814 10.256 -9.890 1.00 90.44 192 ALA A N 1
ATOM 1511 C CA . ALA A 1 192 ? -1.495 11.376 -10.777 1.00 90.44 192 ALA A CA 1
ATOM 1512 C C . ALA A 1 192 ? -0.068 11.914 -10.544 1.00 90.44 192 ALA A C 1
ATOM 1514 O O . ALA A 1 192 ? 0.661 12.185 -11.502 1.00 90.44 192 ALA A O 1
ATOM 1515 N N . GLN A 1 193 ? 0.369 12.008 -9.280 1.00 90.12 193 GLN A N 1
ATOM 1516 C CA . GLN A 1 193 ? 1.749 12.372 -8.944 1.00 90.12 193 GLN A CA 1
ATOM 1517 C C . GLN A 1 193 ? 2.751 11.317 -9.436 1.00 90.12 193 GLN A C 1
ATOM 1519 O O . GLN A 1 193 ? 3.765 11.688 -10.030 1.00 90.12 193 GLN A O 1
ATOM 1524 N N . ASP A 1 194 ? 2.476 10.026 -9.240 1.00 91.38 194 ASP A N 1
ATOM 1525 C CA . ASP A 1 194 ? 3.354 8.946 -9.711 1.00 91.38 194 ASP A CA 1
ATOM 1526 C C . ASP A 1 194 ? 3.522 8.973 -11.231 1.00 91.38 194 ASP A C 1
ATOM 1528 O O . ASP A 1 194 ? 4.653 8.957 -11.722 1.00 91.38 194 ASP A O 1
ATOM 1532 N N . PHE A 1 195 ? 2.427 9.107 -11.983 1.00 91.31 195 PHE A N 1
ATOM 1533 C CA . PHE A 1 195 ? 2.475 9.214 -13.440 1.00 91.31 195 PHE A CA 1
ATOM 1534 C C . PHE A 1 195 ? 3.301 10.416 -13.899 1.00 91.31 195 PHE A C 1
ATOM 1536 O O . PHE A 1 195 ? 4.154 10.268 -14.776 1.00 91.31 195 PHE A O 1
ATOM 1543 N N . SER A 1 196 ? 3.119 11.578 -13.262 1.00 89.25 196 SER A N 1
ATOM 1544 C CA . SER A 1 196 ? 3.902 12.772 -13.596 1.00 89.25 196 SER A CA 1
ATOM 1545 C C . SER A 1 196 ? 5.402 12.580 -13.338 1.00 89.25 196 SER A C 1
ATOM 1547 O O . SER A 1 196 ? 6.230 13.060 -14.107 1.00 89.25 196 SER A O 1
ATOM 1549 N N . ASN A 1 197 ? 5.774 11.820 -12.301 1.00 90.62 197 ASN A N 1
ATOM 1550 C CA . ASN A 1 197 ? 7.169 11.515 -11.990 1.00 90.62 197 ASN A CA 1
ATOM 1551 C C . ASN A 1 197 ? 7.778 10.487 -12.954 1.00 90.62 197 ASN A C 1
ATOM 1553 O O . ASN A 1 197 ? 8.949 10.617 -13.321 1.00 90.62 197 ASN A O 1
ATOM 1557 N N . MET A 1 198 ? 7.012 9.470 -13.370 1.00 91.06 198 MET A N 1
ATOM 1558 C CA . MET A 1 198 ? 7.514 8.386 -14.224 1.00 91.06 198 MET A CA 1
ATOM 1559 C C . MET A 1 198 ? 8.064 8.891 -15.560 1.00 91.06 198 MET A C 1
ATOM 1561 O O . MET A 1 198 ? 9.093 8.393 -16.021 1.00 91.06 198 MET A O 1
ATOM 1565 N N . GLU A 1 199 ? 7.442 9.914 -16.150 1.00 89.31 199 GLU A N 1
ATOM 1566 C CA . GLU A 1 199 ? 7.936 10.540 -17.381 1.00 89.31 199 GLU A CA 1
ATOM 1567 C C . GLU A 1 199 ? 9.366 11.080 -17.203 1.00 89.31 199 GLU A C 1
ATOM 1569 O O . GLU A 1 199 ? 10.265 10.805 -18.009 1.00 89.31 199 GLU A O 1
ATOM 1574 N N . PHE A 1 200 ? 9.610 11.812 -16.113 1.00 93.25 200 PHE A N 1
ATOM 1575 C CA . PHE A 1 200 ? 10.920 12.396 -15.831 1.00 93.25 200 PHE A CA 1
ATOM 1576 C C . PHE A 1 200 ? 11.962 11.343 -15.456 1.00 93.25 200 PHE A C 1
ATOM 1578 O O . PHE A 1 200 ? 13.117 11.468 -15.873 1.00 93.25 200 PHE A O 1
ATOM 1585 N N . VAL A 1 201 ? 11.568 10.288 -14.734 1.00 93.81 201 VAL A N 1
ATOM 1586 C CA . VAL A 1 201 ? 12.446 9.142 -14.446 1.00 93.81 201 VAL A CA 1
ATOM 1587 C C . VAL A 1 201 ? 12.895 8.488 -15.753 1.00 93.81 201 VAL A C 1
ATOM 1589 O O . VAL A 1 201 ? 14.099 8.368 -15.987 1.00 93.81 201 VAL A O 1
ATOM 1592 N N . GLN A 1 202 ? 11.961 8.163 -16.651 1.00 93.56 202 GLN A N 1
ATOM 1593 C CA . GLN A 1 202 ? 12.276 7.540 -17.939 1.00 93.56 202 GLN A CA 1
ATOM 1594 C C . GLN A 1 202 ? 13.166 8.438 -18.808 1.00 93.56 202 GLN A C 1
ATOM 1596 O O . GLN A 1 202 ? 14.106 7.966 -19.453 1.00 93.56 202 GLN A O 1
ATOM 1601 N N . LYS A 1 203 ? 12.919 9.753 -18.808 1.00 94.50 203 LYS A N 1
ATOM 1602 C CA . LYS A 1 203 ? 13.778 10.727 -19.493 1.00 94.50 203 LYS A CA 1
ATOM 1603 C C . LYS A 1 203 ? 15.194 10.746 -18.910 1.00 94.50 203 LYS A C 1
ATOM 1605 O O . LYS A 1 203 ? 16.161 10.759 -19.670 1.00 94.50 203 LYS A O 1
ATOM 1610 N N . GLY A 1 204 ? 15.324 10.726 -17.584 1.00 95.50 204 GLY A N 1
ATOM 1611 C CA . GLY A 1 204 ? 16.610 10.694 -16.888 1.00 95.50 204 GLY A CA 1
ATOM 1612 C C . GLY A 1 204 ? 17.408 9.421 -17.172 1.00 95.50 204 GLY A C 1
ATOM 1613 O O . GLY A 1 204 ? 18.608 9.500 -17.435 1.00 95.50 204 GLY A O 1
ATOM 1614 N N . MET A 1 205 ? 16.738 8.265 -17.213 1.00 94.25 205 MET A N 1
ATOM 1615 C CA . MET A 1 205 ? 17.363 6.965 -17.489 1.00 94.25 205 MET A CA 1
ATOM 1616 C C . MET A 1 205 ? 17.988 6.864 -18.888 1.00 94.25 205 MET A C 1
ATOM 1618 O O . MET A 1 205 ? 18.888 6.055 -19.096 1.00 94.25 205 MET A O 1
ATOM 1622 N N . LYS A 1 206 ? 17.560 7.702 -19.838 1.00 94.06 206 LYS A N 1
ATOM 1623 C CA . LYS A 1 206 ? 18.129 7.782 -21.196 1.00 94.06 206 LYS A CA 1
ATOM 1624 C C . LYS A 1 206 ? 19.363 8.679 -21.301 1.00 94.06 206 LYS A C 1
ATOM 1626 O O . LYS A 1 206 ? 19.977 8.749 -22.364 1.00 94.06 206 LYS A O 1
ATOM 1631 N N . SER A 1 207 ? 19.709 9.409 -20.243 1.00 96.69 207 SER A N 1
ATOM 1632 C CA . SER A 1 207 ? 20.900 10.256 -20.237 1.00 96.69 207 SER A CA 1
ATOM 1633 C C . SER A 1 207 ? 22.163 9.405 -20.356 1.00 96.69 207 SER A C 1
ATOM 1635 O O . SER A 1 207 ? 22.318 8.419 -19.641 1.00 96.69 207 SER A O 1
ATOM 1637 N N . SER A 1 208 ? 23.123 9.829 -21.180 1.00 95.25 208 SER A N 1
ATOM 1638 C CA . SER A 1 208 ? 24.434 9.170 -21.284 1.00 95.25 208 SER A CA 1
ATOM 1639 C C . SER A 1 208 ? 25.234 9.196 -19.974 1.00 95.25 208 SER A C 1
ATOM 1641 O O . SER A 1 208 ? 26.139 8.388 -19.789 1.00 95.25 208 SER A O 1
ATOM 1643 N N . GLY A 1 209 ? 24.902 10.110 -19.054 1.00 95.75 209 GLY A N 1
ATOM 1644 C CA . GLY A 1 209 ? 25.489 10.171 -17.715 1.00 95.75 209 GLY A CA 1
ATOM 1645 C C . GLY A 1 209 ? 24.833 9.232 -16.696 1.00 95.75 209 GLY A C 1
ATOM 1646 O O . GLY A 1 209 ? 25.326 9.120 -15.571 1.00 95.75 209 GLY A O 1
ATOM 1647 N N . PHE A 1 210 ? 23.725 8.572 -17.046 1.00 94.44 210 PHE A N 1
ATOM 1648 C CA . PHE A 1 210 ? 23.037 7.660 -16.143 1.00 94.44 210 PHE A CA 1
ATOM 1649 C C . PHE A 1 210 ? 23.753 6.308 -16.093 1.00 94.44 210 PHE A C 1
ATOM 1651 O O . PHE A 1 210 ? 23.823 5.578 -17.075 1.00 94.44 210 PHE A O 1
ATOM 1658 N N . ARG A 1 211 ? 24.286 5.965 -14.917 1.00 90.69 211 ARG A N 1
ATOM 1659 C CA . ARG A 1 211 ? 25.052 4.724 -14.695 1.00 90.69 211 ARG A CA 1
ATOM 1660 C C . ARG A 1 211 ? 24.202 3.556 -14.181 1.00 90.69 211 ARG A C 1
ATOM 1662 O O . ARG A 1 211 ? 24.746 2.485 -13.940 1.00 90.69 211 ARG A O 1
ATOM 1669 N N . GLY A 1 212 ? 22.899 3.767 -14.002 1.00 89.31 212 GLY A N 1
ATOM 1670 C CA . GLY A 1 212 ? 21.979 2.819 -13.373 1.00 89.31 212 GLY A CA 1
ATOM 1671 C C . GLY A 1 212 ? 21.510 3.269 -11.981 1.00 89.31 212 GLY A C 1
ATOM 1672 O O . GLY A 1 212 ? 22.185 4.079 -11.334 1.00 89.31 212 GLY A O 1
ATOM 1673 N N . PRO A 1 213 ? 20.344 2.776 -11.520 1.00 89.94 213 PRO A N 1
ATOM 1674 C CA . PRO A 1 213 ? 19.823 3.080 -10.192 1.00 89.94 213 PRO A CA 1
ATOM 1675 C C . PRO A 1 213 ? 20.631 2.361 -9.102 1.00 89.94 213 PRO A C 1
ATOM 1677 O O . PRO A 1 213 ? 21.192 1.290 -9.327 1.00 89.94 213 PRO A O 1
ATOM 1680 N N . LEU A 1 214 ? 20.657 2.942 -7.901 1.00 92.06 214 LEU A N 1
ATOM 1681 C CA . LEU A 1 214 ? 21.315 2.383 -6.716 1.00 92.06 214 LEU A CA 1
ATOM 1682 C C . LEU A 1 214 ? 20.266 2.144 -5.620 1.00 92.06 214 LEU A C 1
ATOM 1684 O O . LEU A 1 214 ? 20.179 2.946 -4.689 1.00 92.06 214 LEU A O 1
ATOM 1688 N N . PRO A 1 215 ? 19.434 1.095 -5.753 1.00 93.31 215 PRO A N 1
ATOM 1689 C CA . PRO A 1 215 ? 18.336 0.859 -4.828 1.00 93.31 215 PRO A CA 1
ATOM 1690 C C . PRO A 1 215 ? 18.843 0.550 -3.417 1.00 93.31 215 PRO A C 1
ATOM 1692 O O . PRO A 1 215 ? 19.819 -0.180 -3.222 1.00 93.31 215 PRO A O 1
ATOM 1695 N N . ASN A 1 216 ? 18.147 1.081 -2.419 1.00 94.00 216 ASN A N 1
ATOM 1696 C CA . ASN A 1 216 ? 18.406 0.827 -1.015 1.00 94.00 216 ASN A CA 1
ATOM 1697 C C . ASN A 1 216 ? 18.138 -0.658 -0.677 1.00 94.00 216 ASN A C 1
ATOM 1699 O O . ASN A 1 216 ? 17.023 -1.144 -0.888 1.00 94.00 216 ASN A O 1
ATOM 1703 N N . PRO A 1 217 ? 19.103 -1.391 -0.089 1.00 91.94 217 PRO A N 1
ATOM 1704 C CA . PRO A 1 217 ? 18.968 -2.828 0.167 1.00 91.94 217 PRO A CA 1
ATOM 1705 C C . PRO A 1 217 ? 17.963 -3.187 1.278 1.00 91.94 217 PRO A C 1
ATOM 1707 O O . PRO A 1 217 ? 17.658 -4.361 1.464 1.00 91.94 217 PRO A O 1
ATOM 1710 N N . HIS A 1 218 ? 17.450 -2.210 2.026 1.00 93.50 218 HIS A N 1
ATOM 1711 C CA . HIS A 1 218 ? 16.396 -2.391 3.031 1.00 93.50 218 HIS A CA 1
ATOM 1712 C C . HIS A 1 218 ? 15.018 -2.034 2.471 1.00 93.50 218 HIS A C 1
ATOM 1714 O O . HIS A 1 218 ? 14.058 -2.787 2.614 1.00 93.50 218 HIS A O 1
ATOM 1720 N N . GLN A 1 219 ? 14.920 -0.888 1.797 1.00 94.94 219 GLN A N 1
ATOM 1721 C CA . GLN A 1 219 ? 13.630 -0.326 1.386 1.00 94.94 219 GLN A CA 1
ATOM 1722 C C . GLN A 1 219 ? 13.196 -0.793 -0.008 1.00 94.94 219 GLN A C 1
ATOM 1724 O O . GLN A 1 219 ? 12.005 -0.961 -0.259 1.00 94.94 219 GLN A O 1
ATOM 1729 N N . GLU A 1 220 ? 14.146 -1.076 -0.901 1.00 95.00 220 GLU A N 1
ATOM 1730 C CA . GLU A 1 220 ? 13.911 -1.296 -2.335 1.00 95.00 220 GLU A CA 1
ATOM 1731 C C . GLU A 1 220 ? 14.300 -2.714 -2.796 1.00 95.00 220 GLU A C 1
ATOM 1733 O O . GLU A 1 220 ? 14.532 -2.961 -3.982 1.00 95.00 220 GLU A O 1
ATOM 1738 N N . GLN A 1 221 ? 14.307 -3.693 -1.884 1.00 95.12 221 GLN A N 1
ATOM 1739 C CA . GLN A 1 221 ? 14.472 -5.111 -2.230 1.00 95.12 221 GLN A CA 1
ATOM 1740 C C . GLN A 1 221 ? 13.463 -5.592 -3.274 1.00 95.12 221 GLN A C 1
ATOM 1742 O O . GLN A 1 221 ? 13.809 -6.451 -4.082 1.00 95.12 221 GLN A O 1
ATOM 1747 N N . LYS A 1 222 ? 12.245 -5.041 -3.274 1.00 94.75 222 LYS A N 1
ATOM 1748 C CA . LYS A 1 222 ? 11.212 -5.297 -4.289 1.00 94.75 222 LYS A CA 1
ATOM 1749 C C . LYS A 1 222 ? 11.672 -4.915 -5.703 1.00 94.75 222 LYS A C 1
ATOM 1751 O O . LYS A 1 222 ? 11.523 -5.715 -6.623 1.00 94.75 222 LYS A O 1
ATOM 1756 N N . VAL A 1 223 ? 12.298 -3.747 -5.864 1.00 94.25 223 VAL A N 1
ATOM 1757 C CA . VAL A 1 223 ? 12.862 -3.283 -7.147 1.00 94.25 223 VAL A CA 1
ATOM 1758 C C . VAL A 1 223 ? 14.034 -4.173 -7.563 1.00 94.25 223 VAL A C 1
ATOM 1760 O O . VAL A 1 223 ? 14.083 -4.649 -8.695 1.00 94.25 223 VAL A O 1
ATOM 1763 N N . ILE A 1 224 ? 14.940 -4.473 -6.626 1.00 94.62 224 ILE A N 1
ATOM 1764 C CA . ILE A 1 224 ? 16.076 -5.378 -6.869 1.00 94.62 224 ILE A CA 1
ATOM 1765 C C . ILE A 1 224 ? 15.584 -6.758 -7.333 1.00 94.62 224 ILE A C 1
ATOM 1767 O O . ILE A 1 224 ? 16.124 -7.315 -8.286 1.00 94.62 224 ILE A O 1
ATOM 1771 N N . ASN A 1 225 ? 14.548 -7.301 -6.686 1.00 95.69 225 ASN A N 1
ATOM 1772 C CA . ASN A 1 225 ? 13.979 -8.604 -7.018 1.00 95.69 225 ASN A CA 1
ATOM 1773 C C . ASN A 1 225 ? 13.346 -8.625 -8.412 1.00 95.69 225 ASN A C 1
ATOM 1775 O O . ASN A 1 225 ? 13.602 -9.554 -9.172 1.00 95.69 225 ASN A O 1
ATOM 1779 N N . LEU A 1 226 ? 12.572 -7.588 -8.760 1.00 95.25 226 LEU A N 1
ATOM 1780 C CA . LEU A 1 226 ? 11.991 -7.420 -10.094 1.00 95.25 226 LEU A CA 1
ATOM 1781 C C . LEU A 1 226 ? 13.082 -7.480 -11.172 1.00 95.25 226 LEU A C 1
ATOM 1783 O O . LEU A 1 226 ? 12.990 -8.281 -12.098 1.00 95.25 226 LEU A O 1
ATOM 1787 N N . HIS A 1 227 ? 14.138 -6.675 -11.033 1.00 93.75 227 HIS A N 1
ATOM 1788 C CA . HIS A 1 227 ? 15.215 -6.625 -12.024 1.00 93.75 227 HIS A CA 1
ATOM 1789 C C . HIS A 1 227 ? 16.048 -7.907 -12.077 1.00 93.75 227 HIS A C 1
ATOM 1791 O O . HIS A 1 227 ? 16.455 -8.309 -13.165 1.00 93.75 227 HIS A O 1
ATOM 1797 N N . ARG A 1 228 ? 16.276 -8.574 -10.938 1.00 94.19 228 ARG A N 1
ATOM 1798 C CA . ARG A 1 228 ? 16.936 -9.886 -10.915 1.00 94.19 228 ARG A CA 1
ATOM 1799 C C . ARG A 1 228 ? 16.119 -10.923 -11.687 1.00 94.19 228 ARG A C 1
ATOM 1801 O O . ARG A 1 228 ? 16.651 -11.528 -12.607 1.00 94.19 228 ARG A O 1
ATOM 1808 N N . ASN A 1 229 ? 14.832 -11.070 -11.368 1.00 95.81 229 ASN A N 1
ATOM 1809 C CA . ASN A 1 229 ? 13.962 -12.042 -12.036 1.00 95.81 229 ASN A CA 1
ATOM 1810 C C . ASN A 1 229 ? 13.797 -11.730 -13.532 1.00 95.81 229 ASN A C 1
ATOM 1812 O O . ASN A 1 229 ? 13.772 -12.649 -14.347 1.00 95.81 229 ASN A O 1
ATOM 1816 N N . LEU A 1 230 ? 13.747 -10.445 -13.908 1.00 94.00 230 LEU A N 1
ATOM 1817 C CA . LEU A 1 230 ? 13.745 -10.030 -15.311 1.00 94.00 230 LEU A CA 1
ATOM 1818 C C . LEU A 1 230 ? 15.027 -10.450 -16.029 1.00 94.00 230 LEU A C 1
ATOM 1820 O O . LEU A 1 230 ? 14.959 -10.989 -17.128 1.00 94.00 230 LEU A O 1
ATOM 1824 N N . ALA A 1 231 ? 16.188 -10.197 -15.423 1.00 94.50 231 ALA A N 1
ATOM 1825 C CA . ALA A 1 231 ? 17.465 -10.567 -16.013 1.00 94.50 231 ALA A CA 1
ATOM 1826 C C . ALA A 1 231 ? 17.593 -12.086 -16.157 1.00 94.50 231 ALA A C 1
ATOM 1828 O O . ALA A 1 231 ? 17.996 -12.550 -17.219 1.00 94.50 231 ALA A O 1
ATOM 1829 N N . ASP A 1 232 ? 17.193 -12.851 -15.139 1.00 94.50 232 ASP A N 1
ATOM 1830 C CA . ASP A 1 232 ? 17.199 -14.317 -15.173 1.00 94.50 232 ASP A CA 1
ATOM 1831 C C . ASP A 1 232 ? 16.286 -14.847 -16.288 1.00 94.50 232 ASP A C 1
ATOM 1833 O O . ASP A 1 232 ? 16.704 -15.687 -17.084 1.00 94.50 232 ASP A O 1
ATOM 1837 N N . TRP A 1 233 ? 15.075 -14.291 -16.418 1.00 95.00 233 TRP A N 1
ATOM 1838 C CA . TRP A 1 233 ? 14.158 -14.603 -17.520 1.00 95.00 233 TRP A CA 1
ATOM 1839 C C . TRP A 1 233 ? 14.747 -14.259 -18.896 1.00 95.00 233 TRP A C 1
ATOM 1841 O O . TRP A 1 233 ? 14.496 -14.948 -19.879 1.00 95.00 233 TRP A O 1
ATOM 1851 N N . MET A 1 234 ? 15.552 -13.199 -18.968 1.00 94.69 234 MET A N 1
ATOM 1852 C CA . MET A 1 234 ? 16.210 -12.719 -20.185 1.00 94.69 234 MET A CA 1
ATOM 1853 C C . MET A 1 234 ? 17.597 -13.338 -20.417 1.00 94.69 234 MET A C 1
ATOM 1855 O O . MET A 1 234 ? 18.380 -12.779 -21.196 1.00 94.69 234 MET A O 1
ATOM 1859 N N . GLU A 1 235 ? 17.892 -14.469 -19.768 1.00 95.81 235 GLU A N 1
ATOM 1860 C CA . GLU A 1 235 ? 19.148 -15.223 -19.883 1.00 95.81 235 GLU A CA 1
ATOM 1861 C C . GLU A 1 235 ? 20.383 -14.396 -19.469 1.00 95.81 235 GLU A C 1
ATOM 1863 O O . GLU A 1 235 ? 21.433 -14.405 -20.110 1.00 95.81 235 GLU A O 1
ATOM 1868 N N . GLY A 1 236 ? 20.250 -13.630 -18.385 1.00 89.38 236 GLY A N 1
ATOM 1869 C CA . GLY A 1 236 ? 21.314 -12.828 -17.771 1.00 89.38 236 GLY A CA 1
ATOM 1870 C C . GLY A 1 236 ? 21.477 -11.414 -18.341 1.00 89.38 236 GLY A C 1
ATOM 1871 O O . GLY A 1 236 ? 22.305 -10.641 -17.850 1.00 89.38 236 GLY A O 1
ATOM 1872 N N . ARG A 1 237 ? 20.693 -11.022 -19.353 1.00 89.12 237 ARG A N 1
ATOM 1873 C CA . ARG A 1 237 ? 20.737 -9.655 -19.899 1.00 89.12 237 ARG A CA 1
ATOM 1874 C C . ARG A 1 237 ? 20.221 -8.646 -18.872 1.00 89.12 237 ARG A C 1
ATOM 1876 O O . ARG A 1 237 ? 19.085 -8.737 -18.423 1.00 89.12 237 ARG A O 1
ATOM 1883 N N . GLY A 1 238 ? 21.048 -7.652 -18.540 1.00 83.31 238 GLY A N 1
ATOM 1884 C CA . GLY A 1 238 ? 20.700 -6.613 -17.563 1.00 83.31 238 GLY A CA 1
ATOM 1885 C C . GLY A 1 238 ? 20.813 -7.054 -16.099 1.00 83.31 238 GLY A C 1
ATOM 1886 O O . GLY A 1 238 ? 20.181 -6.444 -15.240 1.00 83.31 238 GLY A O 1
ATOM 1887 N N . ALA A 1 239 ? 21.593 -8.105 -15.813 1.00 84.94 239 ALA A N 1
ATOM 1888 C CA . ALA A 1 239 ? 21.788 -8.619 -14.460 1.00 84.94 239 ALA A CA 1
ATOM 1889 C C . ALA A 1 239 ? 22.235 -7.539 -13.460 1.00 84.94 239 ALA A C 1
ATOM 1891 O O . ALA A 1 239 ? 23.088 -6.697 -13.750 1.00 84.94 239 ALA A O 1
ATOM 1892 N N . VAL A 1 240 ? 21.672 -7.606 -12.251 1.00 81.56 240 VAL A N 1
ATOM 1893 C CA . VAL A 1 240 ? 22.035 -6.723 -11.137 1.00 81.56 240 VAL A CA 1
ATOM 1894 C C . VAL A 1 240 ? 23.485 -6.969 -10.705 1.00 81.56 240 VAL A C 1
ATOM 1896 O O . VAL A 1 240 ? 23.916 -8.111 -10.554 1.00 81.56 240 VAL A O 1
ATOM 1899 N N . THR A 1 241 ? 24.247 -5.899 -10.473 1.00 80.94 241 THR A N 1
ATOM 1900 C CA . THR A 1 241 ? 25.661 -5.988 -10.075 1.00 80.94 241 THR A CA 1
ATOM 1901 C C . THR A 1 241 ? 25.899 -5.370 -8.697 1.00 80.94 241 THR A C 1
ATOM 1903 O O . THR A 1 241 ? 25.463 -4.239 -8.468 1.00 80.94 241 THR A O 1
ATOM 1906 N N . PRO A 1 242 ? 26.641 -6.033 -7.790 1.00 78.12 242 PRO A N 1
ATOM 1907 C CA . PRO A 1 242 ? 27.062 -5.418 -6.537 1.00 78.12 242 PRO A CA 1
ATOM 1908 C C . PRO A 1 242 ? 27.933 -4.181 -6.784 1.00 78.12 242 PRO A C 1
ATOM 1910 O O . PRO A 1 242 ? 28.890 -4.231 -7.555 1.00 78.12 242 PRO A O 1
ATOM 1913 N N . VAL A 1 243 ? 27.633 -3.087 -6.082 1.00 73.94 243 VAL A N 1
ATOM 1914 C CA . VAL A 1 243 ? 28.404 -1.829 -6.151 1.00 73.94 243 VAL A CA 1
ATOM 1915 C C . VAL A 1 243 ? 29.777 -1.985 -5.486 1.00 73.94 243 VAL A C 1
ATOM 1917 O O . VAL A 1 243 ? 30.761 -1.383 -5.913 1.00 73.94 243 VAL A O 1
ATOM 1920 N N . HIS A 1 244 ? 29.862 -2.848 -4.471 1.00 73.31 244 HIS A N 1
ATOM 1921 C CA . HIS A 1 244 ? 31.101 -3.212 -3.797 1.00 73.31 244 HIS A CA 1
ATOM 1922 C C . HIS A 1 244 ? 31.337 -4.713 -3.951 1.00 73.31 244 HIS A C 1
ATOM 1924 O O . HIS A 1 244 ? 30.541 -5.531 -3.493 1.00 73.31 244 HIS A O 1
ATOM 1930 N N . LYS A 1 245 ? 32.444 -5.087 -4.598 1.00 59.66 245 LYS A N 1
ATOM 1931 C CA . LYS A 1 245 ? 32.961 -6.452 -4.504 1.00 59.66 245 LYS A CA 1
ATOM 1932 C C . LYS A 1 245 ? 33.648 -6.564 -3.149 1.00 59.66 245 LYS A C 1
ATOM 1934 O O . LYS A 1 245 ? 34.627 -5.861 -2.909 1.00 59.66 245 LYS A O 1
ATOM 1939 N N . ASN A 1 246 ? 33.149 -7.430 -2.269 1.00 53.19 246 ASN A N 1
ATOM 1940 C CA . ASN A 1 246 ? 33.944 -7.859 -1.126 1.00 53.19 246 ASN A CA 1
ATOM 1941 C C . ASN A 1 246 ? 35.185 -8.549 -1.693 1.00 53.19 246 ASN A C 1
ATOM 1943 O O . ASN A 1 246 ? 35.100 -9.665 -2.206 1.00 53.19 246 ASN A O 1
ATOM 1947 N N . ASN A 1 247 ? 36.329 -7.871 -1.634 1.00 44.41 247 ASN A N 1
ATOM 1948 C CA . ASN A 1 247 ? 37.617 -8.524 -1.778 1.00 44.41 247 ASN A CA 1
ATOM 1949 C C . ASN A 1 247 ? 37.764 -9.434 -0.560 1.00 44.41 247 ASN A C 1
ATOM 1951 O O . ASN A 1 247 ? 38.283 -9.022 0.475 1.00 44.41 247 ASN A O 1
ATOM 1955 N N . VAL A 1 248 ? 37.264 -10.664 -0.663 1.00 46.78 248 VAL A N 1
ATOM 1956 C CA . VAL A 1 248 ? 37.734 -11.739 0.200 1.00 46.78 248 VAL A CA 1
ATOM 1957 C C . VAL A 1 248 ? 39.178 -11.958 -0.225 1.00 46.78 248 VAL A C 1
ATOM 1959 O O . VAL A 1 248 ? 39.462 -12.641 -1.206 1.00 46.78 248 VAL A O 1
ATOM 1962 N N . VAL A 1 249 ? 40.089 -11.264 0.454 1.00 44.91 249 VAL A N 1
ATOM 1963 C CA . VAL A 1 249 ? 41.511 -11.572 0.401 1.00 44.91 249 VAL A CA 1
ATOM 1964 C C . VAL A 1 249 ? 41.611 -13.007 0.896 1.00 44.91 249 VAL A C 1
ATOM 1966 O O . VAL A 1 249 ? 41.271 -13.290 2.044 1.00 44.91 249 VAL A O 1
ATOM 1969 N N . GLY A 1 250 ? 41.956 -13.916 -0.015 1.00 38.19 250 GLY A N 1
ATOM 1970 C CA . GLY A 1 250 ? 42.174 -15.317 0.303 1.00 38.19 250 GLY A CA 1
ATOM 1971 C C . GLY A 1 250 ? 43.131 -15.419 1.482 1.00 38.19 250 GLY A C 1
ATOM 1972 O O . GLY A 1 250 ? 44.226 -14.857 1.441 1.00 38.19 250 GLY A O 1
ATOM 1973 N N . GLY A 1 251 ? 42.679 -16.092 2.538 1.00 44.00 251 GLY A N 1
ATOM 1974 C CA . GLY A 1 251 ? 43.556 -16.523 3.612 1.00 44.00 251 GLY A CA 1
ATOM 1975 C C . GLY A 1 251 ? 44.637 -17.425 3.027 1.00 44.00 251 GLY A C 1
ATOM 1976 O O . GLY A 1 251 ? 44.326 -18.372 2.301 1.00 44.00 251 GLY A O 1
ATOM 1977 N N . ILE A 1 252 ? 45.883 -17.069 3.316 1.00 37.62 252 ILE A N 1
ATOM 1978 C CA . ILE A 1 252 ? 47.035 -17.970 3.287 1.00 37.62 252 ILE A CA 1
ATOM 1979 C C . ILE A 1 252 ? 47.160 -18.541 4.696 1.00 37.62 252 ILE A C 1
ATOM 1981 O O . ILE A 1 252 ? 47.003 -17.737 5.646 1.00 37.62 252 ILE A O 1
#

Sequence (252 aa):
HTQLLAYGDYYALSRQYGLHSVSSYDTRDAKFQMSESAGTTRAGKGDDPRVSTYELIRENYETVNFSASTETLVNAASRLKDELPETATAQECIAHWIKSAKADDAARGVIWPEVPPAIKQEGGLAWGLWPNQNILHGETFALCYRVRPYGDDPNQCIFESYALERFPEGEAPETEWVYAEVTGENWGSVLAQDFSNMEFVQKGMKSSGFRGPLPNPHQEQKVINLHRNLADWMEGRGAVTPVHKNNVVGGI

pLDDT: mean 91.81, std 9.37, range [37.62, 98.56]

Radius of gyration: 20.66 Å; chains: 1; bounding box: 73×33×57 Å

Foldseek 3Di:
DVVLVVQADAQKFKDDDQLKIAIFGPDPDPLFDFLQRQALLGFIDDPQSLVSSLVNNVCCCQQQVNFLDHPLLNVLSPCSPVPDDSPDGNVNSSVSSVVSSQVVCVVQVRHFDDDPSVRSNVVGAWMDRPPFKIWGDDRFKIKIWGWADPPPDPLDIDIDIDMGGDHRVPPDDDDDDDDDDLDCVVRGPVVSVVVVVVNVVVVVCPDPPDPDDDDDVTRCVRVLSNQQVVCVVVVNVSHDDDPDDPPPPDDD

Secondary structure (DSSP, 8-state):
--GGGGT----EEEEEETTEEEEEE----GGG-SGGGGSSSPPPSSS-HHHHHHHHHHHHHHHTTT-SS-HHHHHHHHTHHHHS-TT--HHHHHHHHHHHHHHHHHHTT-PPP---HHHHHHH-SEEEETTTEEEEE-SSEEEEEEEEEETTEEEEEEEEEEEEE---TT-PPP-------S-HHHHHHHHHHHHHHHHHHHHHHTSTT-------TTT-HHHHHHHHHHHHHTTTTT----SS--------